Protein AF-A0A8J4FD07-F1 (afdb_monomer_lite)

Sequence (340 aa):
MDVIATAHVDRLLLNAAAVSAVNRITQGDYRQVVLLGDAMDTRPLRLPLAPGTAIFMVAPEAAHAAAAAALASKDAVAIADAVSASVSERTTTNRGDSAAAEDNDAGGSAAAAAVVAAATGGDSEGQGVALGRDRRPIGPASGRFRSQLRGPRPPPGCLLRRVSLEFQAGADFSALPDALAAVGFRADRLSIWAVQGLEGLGLSYRDVVSLLAEAAHCAAYHSLVLGELPAMSYNQAANALAEVGLLGAPLAFGTPHSSYGRWQPEWGDGNGDGGESSSSSAEAAVWEVASEGGPRRADAPQRWLFAAQQTRLSVAQMDTYAAHRAAAEEADEDFFDNFS

Structure (mmCIF, N/CA/C/O backbone):
data_AF-A0A8J4FD07-F1
#
_entry.id   AF-A0A8J4FD07-F1
#
loop_
_atom_site.group_PDB
_atom_site.id
_atom_site.type_symbol
_atom_site.label_atom_id
_atom_site.label_alt_id
_atom_site.label_comp_id
_atom_site.label_asym_id
_atom_site.label_entity_id
_atom_site.label_seq_id
_atom_site.pdbx_PDB_ins_code
_atom_site.Cartn_x
_atom_site.Cartn_y
_atom_site.Cartn_z
_atom_site.occupancy
_atom_site.B_iso_or_equiv
_atom_site.auth_seq_id
_atom_site.auth_comp_id
_atom_site.auth_asym_id
_atom_site.auth_atom_id
_atom_site.pdbx_PDB_model_num
ATOM 1 N N . MET A 1 1 ? 14.382 -1.984 -10.890 1.00 56.47 1 MET A N 1
ATOM 2 C CA . MET A 1 1 ? 13.808 -1.463 -9.640 1.00 56.47 1 MET A CA 1
ATOM 3 C C . MET A 1 1 ? 14.946 -1.210 -8.674 1.00 56.47 1 MET A C 1
ATOM 5 O O . MET A 1 1 ? 15.988 -1.842 -8.825 1.00 56.47 1 MET A O 1
ATOM 9 N N . ASP A 1 2 ? 14.754 -0.344 -7.686 1.00 71.25 2 ASP A N 1
ATOM 10 C CA . ASP A 1 2 ? 15.691 -0.211 -6.580 1.00 71.25 2 ASP A CA 1
ATOM 11 C C . ASP A 1 2 ? 15.636 -1.480 -5.717 1.00 71.25 2 ASP A C 1
ATOM 13 O O . ASP A 1 2 ? 14.616 -1.780 -5.089 1.00 71.25 2 ASP A O 1
ATOM 17 N N . VAL A 1 3 ? 16.710 -2.270 -5.756 1.00 81.19 3 VAL A N 1
ATOM 18 C CA . VAL A 1 3 ? 16.763 -3.605 -5.145 1.00 81.19 3 VAL A CA 1
ATOM 19 C C . VAL A 1 3 ? 16.584 -3.524 -3.632 1.00 81.19 3 VAL A C 1
ATOM 21 O O . VAL A 1 3 ? 15.913 -4.379 -3.056 1.00 81.19 3 VAL A O 1
ATOM 24 N N . ILE A 1 4 ? 17.123 -2.487 -2.985 1.00 85.25 4 ILE A N 1
ATOM 25 C CA . ILE A 1 4 ? 17.056 -2.360 -1.528 1.00 85.25 4 ILE A CA 1
ATOM 26 C C . ILE A 1 4 ? 15.652 -1.926 -1.105 1.00 85.25 4 ILE A C 1
ATOM 28 O O . ILE A 1 4 ? 15.079 -2.557 -0.216 1.00 85.25 4 ILE A O 1
ATOM 32 N N . ALA A 1 5 ? 15.061 -0.923 -1.767 1.00 86.88 5 ALA A N 1
ATOM 33 C CA . ALA A 1 5 ? 13.671 -0.534 -1.507 1.00 86.88 5 ALA A CA 1
ATOM 34 C C . ALA A 1 5 ? 12.717 -1.714 -1.735 1.00 86.88 5 ALA A C 1
ATOM 36 O O . ALA A 1 5 ? 11.860 -2.008 -0.902 1.00 86.88 5 ALA A O 1
ATOM 37 N N . THR A 1 6 ? 12.923 -2.446 -2.832 1.00 90.81 6 THR A N 1
ATOM 38 C CA . THR A 1 6 ? 12.111 -3.614 -3.183 1.00 90.81 6 THR A CA 1
ATOM 39 C C . THR A 1 6 ? 12.219 -4.702 -2.120 1.00 90.81 6 THR A C 1
ATOM 41 O O . THR A 1 6 ? 11.190 -5.160 -1.629 1.00 90.81 6 THR A O 1
ATOM 44 N N . ALA A 1 7 ? 13.438 -5.068 -1.712 1.00 91.00 7 ALA A N 1
ATOM 45 C CA . ALA A 1 7 ? 13.675 -6.074 -0.680 1.00 91.00 7 ALA A CA 1
ATOM 46 C C . ALA A 1 7 ? 13.140 -5.645 0.696 1.00 91.00 7 ALA A C 1
ATOM 48 O O . ALA A 1 7 ? 12.632 -6.475 1.450 1.00 91.00 7 ALA A O 1
ATOM 49 N N . HIS A 1 8 ? 13.230 -4.354 1.027 1.00 91.62 8 HIS A N 1
ATOM 50 C CA . HIS A 1 8 ? 12.682 -3.810 2.265 1.00 91.62 8 HIS A CA 1
ATOM 51 C C . HIS A 1 8 ? 11.155 -3.931 2.300 1.00 91.62 8 HIS A C 1
ATOM 53 O O . HIS A 1 8 ? 10.606 -4.500 3.245 1.00 91.62 8 HIS A O 1
ATOM 59 N N . VAL A 1 9 ? 10.481 -3.469 1.244 1.00 93.94 9 VAL A N 1
ATOM 60 C CA . VAL A 1 9 ? 9.023 -3.572 1.091 1.00 93.94 9 VAL A CA 1
ATOM 61 C C . VAL A 1 9 ? 8.574 -5.034 1.106 1.00 93.94 9 VAL A C 1
ATOM 63 O O . VAL A 1 9 ? 7.635 -5.368 1.823 1.00 93.94 9 VAL A O 1
ATOM 66 N N . ASP A 1 10 ? 9.273 -5.927 0.400 1.00 95.31 10 ASP A N 1
ATOM 67 C CA . ASP A 1 10 ? 8.977 -7.366 0.403 1.00 95.31 10 ASP A CA 1
ATOM 68 C C . ASP A 1 10 ? 9.048 -7.959 1.807 1.00 95.31 10 ASP A C 1
ATOM 70 O O . ASP A 1 10 ? 8.142 -8.674 2.234 1.00 95.31 10 ASP A O 1
ATOM 74 N N . ARG A 1 11 ? 10.128 -7.654 2.536 1.00 94.75 11 ARG A N 1
ATOM 75 C CA . ARG A 1 11 ? 10.330 -8.139 3.900 1.00 94.75 11 ARG A CA 1
ATOM 76 C C . ARG A 1 11 ? 9.212 -7.661 4.816 1.00 94.75 11 ARG A C 1
ATOM 78 O O . ARG A 1 11 ? 8.700 -8.457 5.598 1.00 94.75 11 ARG A O 1
ATOM 85 N N . LEU A 1 12 ? 8.836 -6.386 4.741 1.00 94.19 12 LEU A N 1
ATOM 86 C CA . LEU A 1 12 ? 7.759 -5.850 5.569 1.00 94.19 12 LEU A CA 1
ATOM 87 C C . LEU A 1 12 ? 6.403 -6.465 5.211 1.00 94.19 12 LEU A C 1
ATOM 89 O O . LEU A 1 12 ? 5.665 -6.845 6.116 1.00 94.19 12 LEU A O 1
ATOM 93 N N . LEU A 1 13 ? 6.103 -6.619 3.919 1.00 94.25 13 LEU A N 1
ATOM 94 C CA . LEU A 1 13 ? 4.864 -7.229 3.441 1.00 94.25 13 LEU A CA 1
ATOM 95 C C . LEU A 1 13 ? 4.757 -8.683 3.916 1.00 94.25 13 LEU A C 1
ATOM 97 O O . LEU A 1 13 ? 3.735 -9.070 4.479 1.00 94.25 13 LEU A O 1
ATOM 101 N N . LEU A 1 14 ? 5.824 -9.473 3.767 1.00 92.94 14 LEU A N 1
ATOM 102 C CA . LEU A 1 14 ? 5.859 -10.859 4.238 1.00 92.94 14 LEU A CA 1
ATOM 103 C C . LEU A 1 14 ? 5.761 -10.958 5.761 1.00 92.94 14 LEU A C 1
ATOM 105 O O . LEU A 1 14 ? 5.014 -11.795 6.261 1.00 92.94 14 LEU A O 1
ATOM 109 N N . ASN A 1 15 ? 6.459 -10.093 6.498 1.00 92.31 15 ASN A N 1
ATOM 110 C CA . ASN A 1 15 ? 6.362 -10.055 7.956 1.00 92.31 15 ASN A CA 1
ATOM 111 C C . ASN A 1 15 ? 4.932 -9.735 8.403 1.00 92.31 15 ASN A C 1
ATOM 113 O O . ASN A 1 15 ? 4.383 -10.444 9.240 1.00 92.31 15 ASN A O 1
ATOM 117 N N . ALA A 1 16 ? 4.306 -8.715 7.817 1.00 90.19 16 ALA A N 1
ATOM 118 C CA . ALA A 1 16 ? 2.932 -8.333 8.119 1.00 90.19 16 ALA A CA 1
ATOM 119 C C . ALA A 1 16 ? 1.929 -9.446 7.779 1.00 90.19 16 ALA A C 1
ATOM 121 O O . ALA A 1 16 ? 1.086 -9.797 8.604 1.00 90.19 16 ALA A O 1
ATOM 122 N N . ALA A 1 17 ? 2.059 -10.057 6.599 1.00 87.88 17 ALA A N 1
ATOM 123 C CA . ALA A 1 17 ? 1.206 -11.165 6.178 1.00 87.88 17 ALA A CA 1
ATOM 124 C C . ALA A 1 17 ? 1.389 -12.415 7.063 1.00 87.88 17 ALA A C 1
ATOM 126 O O . ALA A 1 17 ? 0.441 -13.173 7.264 1.00 87.88 17 ALA A O 1
ATOM 127 N N . ALA A 1 18 ? 2.581 -12.623 7.636 1.00 85.69 18 ALA A N 1
ATOM 128 C CA . ALA A 1 18 ? 2.866 -13.736 8.542 1.00 85.69 18 ALA A CA 1
ATOM 129 C C . ALA A 1 18 ? 2.307 -13.539 9.965 1.00 85.69 18 ALA A C 1
ATOM 131 O O . ALA A 1 18 ? 1.997 -14.525 10.635 1.00 85.69 18 ALA A O 1
ATOM 132 N N . VAL A 1 19 ? 2.121 -12.293 10.428 1.00 76.50 19 VAL A N 1
ATOM 133 C CA . VAL A 1 19 ? 1.562 -11.981 11.768 1.00 76.50 19 VAL A CA 1
ATOM 134 C C . VAL A 1 19 ? 0.124 -12.505 11.941 1.00 76.50 19 VAL A C 1
ATOM 136 O O . VAL A 1 19 ? -0.335 -12.719 13.062 1.00 76.50 19 VAL A O 1
ATOM 139 N N . SER A 1 20 ? -0.535 -12.853 10.836 1.00 59.16 20 SER A N 1
ATOM 140 C CA . SER A 1 20 ? -1.864 -13.465 10.735 1.00 59.16 20 SER A CA 1
ATOM 141 C C . SER A 1 20 ? -2.066 -14.802 11.487 1.00 59.16 20 SER A C 1
ATOM 143 O O . SER A 1 20 ? -3.150 -15.369 11.437 1.00 59.16 20 SER A O 1
ATOM 145 N N . ALA A 1 21 ? -1.053 -15.360 12.158 1.00 49.50 21 ALA A N 1
ATOM 146 C CA . ALA A 1 21 ? -1.133 -16.705 12.736 1.00 49.50 21 ALA A CA 1
ATOM 147 C C . ALA A 1 21 ? -1.257 -16.771 14.270 1.00 49.50 21 ALA A C 1
ATOM 149 O O . ALA A 1 21 ? -1.625 -17.827 14.785 1.00 49.50 21 ALA A O 1
ATOM 150 N N . VAL A 1 22 ? -0.952 -15.699 15.014 1.00 52.03 22 VAL A N 1
ATOM 151 C CA . VAL A 1 22 ? -0.674 -15.842 16.460 1.00 52.03 22 VAL A CA 1
ATOM 152 C C . VAL A 1 22 ? -1.836 -15.417 17.373 1.00 52.03 22 VAL A C 1
ATOM 154 O O . VAL A 1 22 ? -1.997 -16.012 18.433 1.00 52.03 22 VAL A O 1
ATOM 157 N N . ASN A 1 23 ? -2.724 -14.502 16.961 1.00 41.84 23 ASN A N 1
ATOM 158 C CA . ASN A 1 23 ? -3.796 -13.983 17.831 1.00 41.84 23 ASN A CA 1
ATOM 159 C C . ASN A 1 23 ? -5.203 -14.202 17.249 1.00 41.84 23 ASN A C 1
ATOM 161 O O . ASN A 1 23 ? -5.845 -13.287 16.747 1.00 41.84 23 ASN A O 1
ATOM 165 N N . ARG A 1 24 ? -5.715 -15.434 17.365 1.00 43.91 24 ARG A N 1
ATOM 166 C CA . ARG A 1 24 ? -7.004 -15.880 16.796 1.00 43.91 24 ARG A CA 1
ATOM 167 C C . ARG A 1 24 ? -8.286 -15.246 17.360 1.00 43.91 24 ARG A C 1
ATOM 169 O O . ARG A 1 24 ? -9.356 -15.636 16.908 1.00 43.91 24 ARG A O 1
ATOM 176 N N . ILE A 1 25 ? -8.241 -14.347 18.345 1.00 48.62 25 ILE A N 1
ATOM 177 C CA . ILE A 1 25 ? -9.461 -14.051 19.124 1.00 48.62 25 ILE A CA 1
ATOM 178 C C . ILE A 1 25 ? -10.069 -12.668 18.844 1.00 48.62 25 ILE A C 1
ATOM 180 O O . ILE A 1 25 ? -11.281 -12.542 18.976 1.00 48.62 25 ILE A O 1
ATOM 184 N N . THR A 1 26 ? -9.326 -11.652 18.383 1.00 49.78 26 THR A N 1
ATOM 185 C CA . THR A 1 26 ? -9.929 -10.301 18.243 1.00 49.78 26 THR A CA 1
ATOM 186 C C . THR A 1 26 ? -9.371 -9.382 17.153 1.00 49.78 26 THR A C 1
ATOM 188 O O . THR A 1 26 ? -10.033 -8.401 16.822 1.00 49.78 26 THR A O 1
ATOM 191 N N . GLN A 1 27 ? -8.208 -9.658 16.557 1.00 56.47 27 GLN A N 1
ATOM 192 C CA . GLN A 1 27 ? -7.614 -8.800 15.522 1.00 56.47 27 GLN A CA 1
ATOM 193 C C . GLN A 1 27 ? -7.458 -9.619 14.241 1.00 56.47 27 GLN A C 1
ATOM 195 O O . GLN A 1 27 ? -6.775 -10.635 14.237 1.00 56.47 27 GLN A O 1
ATOM 200 N N . GLY A 1 28 ? -8.192 -9.240 13.194 1.00 65.31 28 GLY A N 1
ATOM 201 C CA . GLY A 1 28 ? -8.325 -10.029 11.970 1.00 65.31 28 GLY A CA 1
ATOM 202 C C . GLY A 1 28 ? -7.009 -10.317 11.237 1.00 65.31 28 GLY A C 1
ATOM 203 O O . GLY A 1 28 ? -5.971 -9.704 11.460 1.00 65.31 28 GLY A O 1
ATOM 204 N N . ASP A 1 29 ? -7.084 -11.253 10.301 1.00 82.62 29 ASP A N 1
ATOM 205 C CA . ASP A 1 29 ? -5.981 -11.590 9.409 1.00 82.62 29 ASP A CA 1
ATOM 206 C C . ASP A 1 29 ? -5.769 -10.500 8.341 1.00 82.62 29 ASP A C 1
ATOM 208 O O . ASP A 1 29 ? -6.734 -10.039 7.723 1.00 82.62 29 ASP A O 1
ATOM 212 N N . TYR A 1 30 ? -4.511 -10.159 8.036 1.00 88.38 30 TYR A N 1
ATOM 213 C CA . TYR A 1 30 ? -4.165 -9.347 6.863 1.00 88.38 30 TYR A CA 1
ATOM 214 C C . TYR A 1 30 ? -4.363 -10.162 5.577 1.00 88.38 30 TYR A C 1
ATOM 216 O O . TYR A 1 30 ? -3.434 -10.781 5.059 1.00 88.38 30 TYR A O 1
ATOM 224 N N . ARG A 1 31 ? -5.595 -10.184 5.056 1.00 93.69 31 ARG A N 1
ATOM 225 C CA . ARG A 1 31 ? -5.959 -10.896 3.812 1.00 93.69 31 ARG A CA 1
ATOM 226 C C . ARG A 1 31 ? -6.157 -9.977 2.614 1.00 93.69 31 ARG A C 1
ATOM 228 O O . ARG A 1 31 ? -6.521 -10.456 1.546 1.00 93.69 31 ARG A O 1
ATOM 235 N N . GLN A 1 32 ? -5.920 -8.680 2.771 1.00 96.56 32 GLN A N 1
ATOM 236 C CA . GLN A 1 32 ? -5.996 -7.705 1.688 1.00 96.56 32 GLN A CA 1
ATOM 237 C C . GLN A 1 32 ? -4.648 -7.008 1.534 1.00 96.56 32 GLN A C 1
ATOM 239 O O . GLN A 1 32 ? -4.130 -6.434 2.489 1.00 96.56 32 GLN A O 1
ATOM 244 N N . VAL A 1 33 ? -4.090 -7.057 0.330 1.00 97.69 33 VAL A N 1
ATOM 245 C CA . VAL A 1 33 ? -2.851 -6.369 -0.036 1.00 97.69 33 VAL A CA 1
ATOM 246 C C . VAL A 1 33 ? -3.167 -5.398 -1.161 1.00 97.69 33 VAL A C 1
ATOM 248 O O . VAL A 1 33 ? -3.679 -5.816 -2.195 1.00 97.69 33 VAL A O 1
ATOM 251 N N . VAL A 1 34 ? -2.863 -4.119 -0.981 1.00 98.31 34 VAL A N 1
ATOM 252 C CA . VAL A 1 34 ? -3.020 -3.088 -2.011 1.00 98.31 34 VAL A CA 1
ATOM 253 C C . VAL A 1 34 ? -1.639 -2.615 -2.439 1.00 98.31 34 VAL A C 1
ATOM 255 O O . VAL A 1 34 ? -0.812 -2.280 -1.599 1.00 98.31 34 VAL A O 1
ATOM 258 N N . LEU A 1 35 ? -1.376 -2.611 -3.739 1.00 97.44 35 LEU A N 1
ATOM 259 C CA . LEU A 1 35 ? -0.129 -2.151 -4.339 1.00 97.44 35 LEU A CA 1
ATOM 260 C C . LEU A 1 35 ? -0.450 -0.911 -5.177 1.00 97.44 35 LEU A C 1
ATOM 262 O O . LEU A 1 35 ? -1.115 -1.031 -6.206 1.00 97.44 35 LEU A O 1
ATOM 266 N N . LEU A 1 36 ? -0.020 0.264 -4.718 1.00 96.19 36 LEU A N 1
ATOM 267 C CA . LEU A 1 36 ? -0.159 1.534 -5.432 1.00 96.19 36 LEU A CA 1
ATOM 268 C C . LEU A 1 36 ? 1.125 1.796 -6.225 1.00 96.19 36 LEU A C 1
ATOM 270 O O . LEU A 1 36 ? 2.195 1.866 -5.615 1.00 96.19 36 LEU A O 1
ATOM 274 N N . GLY A 1 37 ? 1.032 1.935 -7.552 1.00 90.75 37 GLY A N 1
ATOM 275 C CA . GLY A 1 37 ? 2.211 2.207 -8.378 1.00 90.75 37 GLY A CA 1
ATOM 276 C C . GLY A 1 37 ? 2.026 2.052 -9.888 1.00 90.75 37 GLY A C 1
ATOM 277 O O . GLY A 1 37 ? 0.982 2.358 -10.452 1.00 90.75 37 GLY A O 1
ATOM 278 N N . ASP A 1 38 ? 3.067 1.570 -10.562 1.00 80.94 38 ASP A N 1
ATOM 279 C CA . ASP A 1 38 ? 3.218 1.585 -12.026 1.00 80.94 38 ASP A CA 1
ATOM 280 C C . ASP A 1 38 ? 2.705 0.327 -12.755 1.00 80.94 38 ASP A C 1
ATOM 282 O O . ASP A 1 38 ? 3.034 0.105 -13.917 1.00 80.94 38 ASP A O 1
ATOM 286 N N . ALA A 1 39 ? 1.922 -0.526 -12.088 1.00 86.88 39 ALA A N 1
ATOM 287 C CA . ALA A 1 39 ? 1.452 -1.829 -12.586 1.00 86.88 39 ALA A CA 1
ATOM 288 C C . ALA A 1 39 ? 2.538 -2.870 -12.941 1.00 86.88 39 ALA A C 1
ATOM 290 O O . ALA A 1 39 ? 2.184 -4.003 -13.274 1.00 86.88 39 ALA A O 1
ATOM 291 N N . MET A 1 40 ? 3.831 -2.548 -12.851 1.00 87.44 40 MET A N 1
ATOM 292 C CA . MET A 1 40 ? 4.930 -3.468 -13.183 1.00 87.44 40 MET A CA 1
ATOM 293 C C . MET A 1 40 ? 5.420 -4.264 -11.969 1.00 87.44 40 MET A C 1
ATOM 295 O O . MET A 1 40 ? 6.379 -5.038 -12.053 1.00 87.44 40 MET A O 1
ATOM 299 N N . ASP A 1 41 ? 4.745 -4.110 -10.832 1.00 90.88 41 ASP A N 1
ATOM 300 C CA . ASP A 1 41 ? 5.032 -4.871 -9.632 1.00 90.88 41 ASP A CA 1
ATOM 301 C C . ASP A 1 41 ? 4.746 -6.370 -9.831 1.00 90.88 41 ASP A C 1
ATOM 303 O O . ASP A 1 41 ? 3.620 -6.808 -10.070 1.00 90.88 41 ASP A O 1
ATOM 307 N N . THR A 1 42 ? 5.795 -7.178 -9.696 1.00 93.12 42 THR A N 1
ATOM 308 C CA . THR A 1 42 ? 5.735 -8.639 -9.815 1.00 93.12 42 THR A CA 1
ATOM 309 C C . THR A 1 42 ? 5.507 -9.343 -8.479 1.00 93.12 42 THR A C 1
ATOM 311 O O . THR A 1 42 ? 5.366 -10.567 -8.461 1.00 93.12 42 THR A O 1
ATOM 314 N N . ARG A 1 43 ? 5.426 -8.616 -7.352 1.00 94.44 43 ARG A N 1
ATOM 315 C CA . ARG A 1 43 ? 5.108 -9.176 -6.025 1.00 94.44 43 ARG A CA 1
ATOM 316 C C . ARG A 1 43 ? 3.888 -10.089 -6.017 1.00 94.44 43 ARG A C 1
ATOM 318 O O . ARG A 1 43 ? 4.011 -11.166 -5.431 1.00 94.44 43 ARG A O 1
ATOM 325 N N . PRO A 1 44 ? 2.769 -9.761 -6.698 1.00 95.19 44 PRO A N 1
ATOM 326 C CA . PRO A 1 44 ? 1.614 -10.651 -6.741 1.00 95.19 44 PRO A CA 1
ATOM 327 C C . PRO A 1 44 ? 1.910 -12.024 -7.334 1.00 95.19 44 PRO A C 1
ATOM 329 O O . PRO A 1 44 ? 1.143 -12.947 -7.103 1.00 95.19 44 PRO A O 1
ATOM 332 N N . LEU A 1 45 ? 2.981 -12.147 -8.122 1.00 92.94 45 LEU A N 1
ATOM 333 C CA . LEU A 1 45 ? 3.354 -13.345 -8.867 1.00 92.94 45 LEU A CA 1
ATOM 334 C C . LEU A 1 45 ? 4.506 -14.112 -8.201 1.00 92.94 45 LEU A C 1
ATOM 336 O O . LEU A 1 45 ? 4.646 -15.309 -8.435 1.00 92.94 45 LEU A O 1
ATOM 340 N N . ARG A 1 46 ? 5.335 -13.442 -7.384 1.00 92.31 46 ARG A N 1
ATOM 341 C CA . ARG A 1 46 ? 6.550 -14.034 -6.791 1.00 92.31 46 ARG A CA 1
ATOM 342 C C . ARG A 1 46 ? 6.531 -14.184 -5.271 1.00 92.31 46 ARG A C 1
ATOM 344 O O . ARG A 1 46 ? 7.289 -15.000 -4.754 1.00 92.31 46 ARG A O 1
ATOM 351 N N . LEU A 1 47 ? 5.737 -13.395 -4.541 1.00 94.25 47 LEU A N 1
ATOM 352 C CA . LEU A 1 47 ? 5.714 -13.487 -3.080 1.00 94.25 47 LEU A CA 1
ATOM 353 C C . LEU A 1 47 ? 4.850 -14.674 -2.624 1.00 94.25 47 LEU A C 1
ATOM 355 O O . LEU A 1 47 ? 3.745 -14.843 -3.140 1.00 94.25 47 LEU A O 1
ATOM 359 N N . PRO A 1 48 ? 5.304 -15.482 -1.645 1.00 94.19 48 PRO A N 1
ATOM 360 C CA . PRO A 1 48 ? 4.557 -16.629 -1.124 1.00 94.19 48 PRO A CA 1
ATOM 361 C C . PRO A 1 48 ? 3.425 -16.189 -0.178 1.00 94.19 48 PRO A C 1
ATOM 363 O O . PRO A 1 48 ? 3.460 -16.441 1.025 1.00 94.19 48 PRO A O 1
ATOM 366 N N . LEU A 1 49 ? 2.42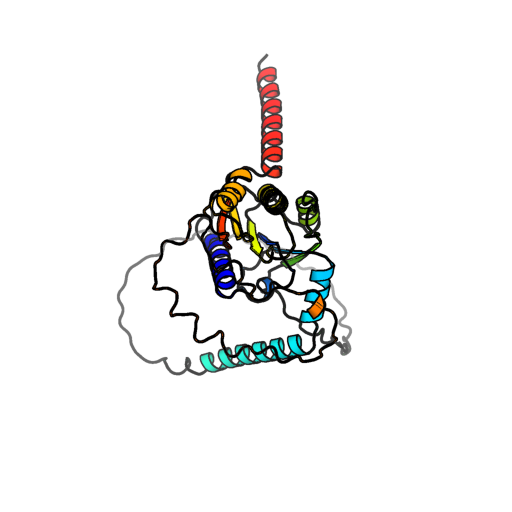2 -15.498 -0.716 1.00 92.81 49 LEU A N 1
ATOM 367 C CA . LEU A 1 49 ? 1.263 -15.040 0.050 1.00 92.81 49 LEU A CA 1
ATOM 368 C C . LEU A 1 49 ? 0.345 -16.211 0.411 1.00 92.81 49 LEU A C 1
ATOM 370 O O . LEU A 1 49 ? 0.165 -17.152 -0.365 1.00 92.81 49 LEU A O 1
ATOM 374 N N . ALA A 1 50 ? -0.243 -16.148 1.605 1.00 92.00 50 ALA A N 1
ATOM 375 C CA . ALA A 1 50 ? -1.108 -17.205 2.103 1.00 92.00 50 ALA A CA 1
ATOM 376 C C . ALA A 1 50 ? -2.413 -17.303 1.280 1.00 92.00 50 ALA A C 1
ATOM 378 O O . ALA A 1 50 ? -2.946 -16.270 0.858 1.00 92.00 50 ALA A O 1
ATOM 379 N N . PRO A 1 51 ? -2.989 -18.509 1.100 1.00 92.19 51 PRO A N 1
ATOM 380 C CA . PRO A 1 51 ? -4.272 -18.676 0.418 1.00 92.19 51 PRO A CA 1
ATOM 381 C C . PRO A 1 51 ? -5.376 -17.800 1.025 1.00 92.19 51 PRO A C 1
ATOM 383 O O . PRO A 1 51 ? -5.389 -17.540 2.230 1.00 92.19 51 PRO A O 1
ATOM 386 N N . GLY A 1 52 ? -6.302 -17.338 0.186 1.00 92.88 52 GLY A N 1
ATOM 387 C CA . GLY A 1 52 ? -7.363 -16.406 0.572 1.00 92.88 52 GLY A CA 1
ATOM 388 C C . GLY A 1 52 ? -6.941 -14.935 0.582 1.00 92.88 52 GLY A C 1
ATOM 389 O O . GLY A 1 52 ? -7.777 -14.083 0.868 1.00 92.88 52 GLY A O 1
ATOM 390 N N . THR A 1 53 ? -5.683 -14.614 0.258 1.00 95.62 53 THR A N 1
ATOM 391 C CA . THR A 1 53 ? -5.241 -13.219 0.116 1.00 95.62 53 THR A CA 1
ATOM 392 C C . THR A 1 53 ? -5.787 -12.607 -1.177 1.00 95.62 53 THR A C 1
ATOM 394 O O . THR A 1 53 ? -5.566 -13.132 -2.272 1.00 95.62 53 THR A O 1
ATOM 397 N N . ALA A 1 54 ? -6.488 -11.482 -1.057 1.00 97.38 54 ALA A N 1
ATOM 398 C CA . ALA A 1 54 ? -6.883 -10.624 -2.164 1.00 97.38 54 ALA A CA 1
ATOM 399 C C . ALA A 1 54 ? -5.827 -9.531 -2.380 1.00 97.38 54 ALA A C 1
ATOM 401 O O . ALA A 1 54 ? -5.451 -8.820 -1.450 1.00 97.38 54 ALA A O 1
ATOM 402 N N . ILE A 1 55 ? -5.347 -9.412 -3.611 1.00 97.88 55 ILE A N 1
ATOM 403 C CA . ILE A 1 55 ? -4.285 -8.504 -4.029 1.00 97.88 55 ILE A CA 1
ATOM 404 C C . ILE A 1 55 ? -4.881 -7.513 -5.026 1.00 97.88 55 ILE A C 1
ATOM 406 O O . ILE A 1 55 ? -5.404 -7.920 -6.064 1.00 97.88 55 ILE A O 1
ATOM 410 N N . PHE A 1 56 ? -4.787 -6.226 -4.723 1.00 98.25 56 PHE A N 1
ATOM 411 C CA . PHE A 1 56 ? -5.312 -5.130 -5.527 1.00 98.25 56 PHE A CA 1
ATOM 412 C C . PHE A 1 56 ? -4.140 -4.330 -6.085 1.00 98.25 56 PHE A C 1
ATOM 414 O O . PHE A 1 56 ? -3.391 -3.721 -5.331 1.00 98.25 56 PHE A O 1
ATOM 421 N N . MET A 1 57 ? -3.959 -4.347 -7.401 1.00 97.56 57 MET A N 1
ATOM 422 C CA . MET A 1 57 ? -2.973 -3.514 -8.084 1.00 97.56 57 MET A CA 1
ATOM 423 C C . MET A 1 57 ? -3.655 -2.257 -8.600 1.00 97.56 57 MET A C 1
ATOM 425 O O . MET A 1 57 ? -4.480 -2.347 -9.510 1.00 97.56 57 MET A O 1
ATOM 429 N N . VAL A 1 58 ? -3.299 -1.110 -8.038 1.00 97.44 58 VAL A N 1
ATOM 430 C CA . VAL A 1 58 ? -3.834 0.194 -8.422 1.00 97.44 58 VAL A CA 1
ATOM 431 C C . VAL A 1 58 ? -2.794 0.917 -9.266 1.00 97.44 58 VAL A C 1
ATOM 433 O O . VAL A 1 58 ? -1.672 1.138 -8.808 1.00 97.44 58 VAL A O 1
ATOM 436 N N . ALA A 1 59 ? -3.163 1.239 -10.501 1.00 94.44 59 ALA A N 1
ATOM 437 C CA . ALA A 1 59 ? -2.298 1.893 -11.478 1.00 94.44 59 ALA A CA 1
ATOM 438 C C . ALA A 1 59 ? -3.125 2.459 -12.644 1.00 94.44 59 ALA A C 1
ATOM 440 O O . ALA A 1 59 ? -4.274 2.041 -12.813 1.00 94.44 59 ALA A O 1
ATOM 441 N N . PRO A 1 60 ? -2.556 3.333 -13.494 1.00 92.69 60 PRO A N 1
ATOM 442 C CA . PRO A 1 60 ? -3.221 3.798 -14.706 1.00 92.69 60 PRO A CA 1
ATOM 443 C C . PRO A 1 60 ? -3.581 2.641 -15.642 1.00 92.69 60 PRO A C 1
ATOM 445 O O . PRO A 1 60 ? -2.876 1.630 -15.718 1.00 92.69 60 PRO A O 1
ATOM 448 N N . GLU A 1 61 ? -4.660 2.792 -16.409 1.00 92.62 61 GLU A N 1
ATOM 449 C CA . GLU A 1 61 ? -5.118 1.749 -17.338 1.00 92.62 61 GLU A CA 1
ATOM 450 C C . GLU A 1 61 ? -4.050 1.411 -18.391 1.00 92.62 61 GLU A C 1
ATOM 452 O O . GLU A 1 61 ? -3.790 0.235 -18.664 1.00 92.62 61 GLU A O 1
ATOM 457 N N . ALA A 1 62 ? -3.364 2.432 -18.916 1.00 90.38 62 ALA A N 1
ATOM 458 C CA . ALA A 1 62 ? -2.258 2.260 -19.856 1.00 90.38 62 ALA A CA 1
ATOM 459 C C . ALA A 1 62 ? -1.112 1.425 -19.256 1.00 90.38 62 ALA A C 1
ATOM 461 O O . ALA A 1 62 ? -0.564 0.551 -19.930 1.00 90.38 62 ALA A O 1
ATOM 462 N N . ALA A 1 63 ? -0.801 1.627 -17.972 1.00 90.31 63 ALA A N 1
ATOM 463 C CA . ALA A 1 63 ? 0.222 0.862 -17.267 1.00 90.31 63 ALA A CA 1
ATOM 464 C C . ALA A 1 63 ? -0.198 -0.608 -17.090 1.00 90.31 63 ALA A C 1
ATOM 466 O O . ALA A 1 63 ? 0.584 -1.520 -17.364 1.00 90.31 63 ALA A O 1
ATOM 467 N N . HIS A 1 64 ? -1.462 -0.870 -16.732 1.00 92.31 64 HIS A N 1
ATOM 468 C CA . HIS A 1 64 ? -2.001 -2.237 -16.684 1.00 92.31 64 HIS A CA 1
ATOM 469 C C . HIS A 1 64 ? -1.940 -2.935 -18.047 1.00 92.31 64 HIS A C 1
ATOM 471 O O . HIS A 1 64 ? -1.617 -4.130 -18.112 1.00 92.31 64 HIS A O 1
ATOM 477 N N . ALA A 1 65 ? -2.258 -2.221 -19.128 1.00 90.38 65 ALA A N 1
ATOM 478 C CA . ALA A 1 65 ? -2.183 -2.743 -20.489 1.00 90.38 65 ALA A CA 1
ATOM 479 C C . ALA A 1 65 ? -0.736 -3.088 -20.876 1.00 90.38 65 ALA A C 1
ATOM 481 O O . ALA A 1 65 ? -0.479 -4.203 -21.335 1.00 90.38 65 ALA A O 1
ATOM 482 N N . ALA A 1 66 ? 0.214 -2.189 -20.600 1.00 88.75 66 ALA A N 1
ATOM 483 C CA . ALA A 1 66 ? 1.640 -2.417 -20.829 1.00 88.75 66 ALA A CA 1
ATOM 484 C C . ALA A 1 66 ? 2.164 -3.621 -20.027 1.00 88.75 66 ALA A C 1
ATOM 486 O O . ALA A 1 66 ? 2.798 -4.513 -20.590 1.00 88.75 66 ALA A O 1
ATOM 487 N N . ALA A 1 67 ? 1.815 -3.721 -18.741 1.00 88.75 67 ALA A N 1
ATOM 488 C CA . ALA A 1 67 ? 2.186 -4.854 -17.897 1.00 88.75 67 ALA A CA 1
ATOM 489 C C . ALA A 1 67 ? 1.595 -6.179 -18.408 1.00 88.75 67 ALA A C 1
ATOM 491 O O . ALA A 1 67 ? 2.268 -7.208 -18.413 1.00 88.75 67 ALA A O 1
ATOM 492 N N . ALA A 1 68 ? 0.340 -6.180 -18.874 1.00 88.19 68 ALA A N 1
ATOM 493 C CA . ALA A 1 68 ? -0.256 -7.365 -19.495 1.00 88.19 68 ALA A CA 1
ATOM 494 C C . ALA A 1 68 ? 0.470 -7.770 -20.783 1.00 88.19 68 ALA A C 1
ATOM 496 O O . ALA A 1 68 ? 0.739 -8.956 -20.969 1.00 88.19 68 ALA A O 1
ATOM 497 N N . ALA A 1 69 ? 0.806 -6.808 -21.646 1.00 87.69 69 ALA A N 1
ATOM 498 C CA . ALA A 1 69 ? 1.548 -7.068 -22.875 1.00 87.69 69 ALA A CA 1
ATOM 499 C C . ALA A 1 69 ? 2.947 -7.635 -22.579 1.00 87.69 69 ALA A C 1
ATOM 501 O O . ALA A 1 69 ? 3.337 -8.641 -23.171 1.00 87.69 69 ALA A O 1
ATOM 502 N N . ALA A 1 70 ? 3.658 -7.061 -21.603 1.00 85.94 70 ALA A N 1
ATOM 503 C CA . ALA A 1 70 ? 4.968 -7.536 -21.168 1.00 85.94 70 ALA A CA 1
ATOM 504 C C . ALA A 1 70 ? 4.909 -8.976 -20.629 1.00 85.94 70 ALA A C 1
ATOM 506 O O . ALA A 1 70 ? 5.718 -9.816 -21.021 1.00 85.94 70 ALA A O 1
ATOM 507 N N . LEU A 1 71 ? 3.914 -9.300 -19.795 1.00 83.56 71 LEU A N 1
ATOM 508 C CA . LEU A 1 71 ? 3.731 -10.653 -19.251 1.00 83.56 71 LEU A CA 1
ATOM 509 C C . LEU A 1 71 ? 3.235 -11.671 -20.292 1.00 83.56 71 LEU A C 1
ATOM 511 O O . LEU A 1 71 ? 3.455 -12.869 -20.123 1.00 83.56 71 LEU A O 1
ATOM 515 N N . ALA A 1 72 ? 2.566 -11.214 -21.352 1.00 82.94 72 ALA A N 1
ATOM 516 C CA . ALA A 1 72 ? 2.134 -12.049 -22.472 1.00 82.94 72 ALA A CA 1
ATOM 517 C C . ALA A 1 72 ? 3.225 -12.244 -23.540 1.00 82.94 72 ALA A C 1
ATOM 519 O O . ALA A 1 72 ? 3.035 -13.037 -24.468 1.00 82.94 72 ALA A O 1
ATOM 520 N N . SER A 1 73 ? 4.349 -11.528 -23.435 1.00 84.62 73 SER A N 1
ATOM 521 C CA . SER A 1 73 ? 5.464 -11.649 -24.371 1.00 84.62 73 SER A CA 1
ATOM 522 C C . SER A 1 73 ? 6.038 -13.071 -24.379 1.00 84.62 73 SER A C 1
ATOM 524 O O . SER A 1 73 ? 6.025 -13.785 -23.373 1.00 84.62 73 SER A O 1
ATOM 526 N N . LYS A 1 74 ? 6.559 -13.498 -25.536 1.00 80.69 74 LYS A N 1
ATOM 527 C CA . LYS A 1 74 ? 7.160 -14.835 -25.693 1.00 80.69 74 LYS A CA 1
ATOM 528 C C . LYS A 1 74 ? 8.328 -15.050 -24.733 1.00 80.69 74 LYS A C 1
ATOM 530 O O . LYS A 1 74 ? 8.477 -16.150 -24.210 1.00 80.69 74 LYS A O 1
ATOM 535 N N . ASP A 1 75 ? 9.098 -14.000 -24.477 1.00 80.44 75 ASP A N 1
ATOM 536 C CA . ASP A 1 75 ? 10.258 -14.048 -23.592 1.00 80.44 75 ASP A CA 1
ATOM 537 C C . ASP A 1 75 ? 9.830 -14.288 -22.142 1.00 80.44 75 ASP A C 1
ATOM 539 O O . ASP A 1 75 ? 10.381 -15.158 -21.469 1.00 80.44 75 ASP A O 1
ATOM 543 N N . ALA A 1 76 ? 8.777 -13.603 -21.679 1.00 76.31 76 ALA A N 1
ATOM 544 C CA . ALA A 1 76 ? 8.216 -13.834 -20.349 1.00 76.31 76 ALA A CA 1
ATOM 545 C C . ALA A 1 76 ? 7.697 -15.273 -20.184 1.00 76.31 76 ALA A C 1
ATOM 547 O O . ALA A 1 76 ? 7.911 -15.891 -19.139 1.00 76.31 76 ALA A O 1
ATOM 548 N N . VAL A 1 77 ? 7.059 -15.828 -21.221 1.00 78.69 77 VAL A N 1
ATOM 549 C CA . VAL A 1 77 ? 6.606 -17.229 -21.229 1.00 78.69 77 VAL A CA 1
ATOM 550 C C . VAL A 1 77 ? 7.795 -18.191 -21.163 1.00 78.69 77 VAL A C 1
ATOM 552 O O . VAL A 1 77 ? 7.797 -19.089 -20.325 1.00 78.69 77 VAL A O 1
ATOM 555 N N . ALA A 1 78 ? 8.832 -17.974 -21.976 1.00 79.31 78 ALA A N 1
ATOM 556 C CA . ALA A 1 78 ? 10.026 -18.818 -21.983 1.00 79.31 78 ALA A CA 1
ATOM 557 C C . ALA A 1 78 ? 10.740 -18.828 -20.619 1.00 79.31 78 ALA A C 1
ATOM 559 O O . ALA A 1 78 ? 11.159 -19.884 -20.142 1.00 79.31 78 ALA A O 1
ATOM 560 N N . ILE A 1 79 ? 10.827 -17.670 -19.956 1.00 81.12 79 ILE A N 1
ATOM 561 C CA . ILE A 1 79 ? 11.387 -17.557 -18.603 1.00 81.12 79 ILE A CA 1
ATOM 562 C C . ILE A 1 79 ? 10.523 -18.324 -17.593 1.00 81.12 79 ILE A C 1
ATOM 564 O O . ILE A 1 79 ? 11.056 -19.075 -16.775 1.00 81.12 79 ILE A O 1
ATOM 568 N N . ALA A 1 80 ? 9.196 -18.172 -17.644 1.00 77.06 80 ALA A N 1
ATOM 569 C CA . ALA A 1 80 ? 8.285 -18.863 -16.730 1.00 77.06 80 ALA A CA 1
ATOM 570 C C . ALA A 1 80 ? 8.363 -20.395 -16.870 1.00 77.06 80 ALA A C 1
ATOM 572 O O . ALA A 1 80 ? 8.360 -21.113 -15.860 1.00 77.06 80 ALA A O 1
ATOM 573 N N . ASP A 1 81 ? 8.486 -20.893 -18.102 1.00 79.56 81 ASP A N 1
ATOM 574 C CA . ASP A 1 81 ? 8.661 -22.316 -18.392 1.00 79.56 81 ASP A CA 1
ATOM 575 C C . ASP A 1 81 ? 10.004 -22.835 -17.848 1.00 79.56 81 ASP A C 1
ATOM 577 O O . ASP A 1 81 ? 10.036 -23.863 -17.164 1.00 79.56 81 ASP A O 1
ATOM 581 N N . ALA A 1 82 ? 11.098 -22.092 -18.054 1.00 82.00 82 ALA A N 1
ATOM 582 C CA . ALA A 1 82 ? 12.422 -22.446 -17.535 1.00 82.00 82 ALA A CA 1
ATOM 583 C C . ALA A 1 82 ? 12.459 -22.499 -15.994 1.00 82.00 82 ALA A C 1
ATOM 585 O O . ALA A 1 82 ? 12.993 -23.445 -15.408 1.00 82.00 82 ALA A O 1
ATOM 586 N N . VAL A 1 83 ? 11.839 -21.525 -15.318 1.00 79.56 83 VAL A N 1
ATOM 587 C CA . VAL A 1 83 ? 11.741 -21.511 -13.848 1.00 79.56 83 VAL A CA 1
ATOM 588 C C . VAL A 1 83 ? 10.930 -22.711 -13.354 1.00 79.56 83 VAL A C 1
ATOM 590 O O . VAL A 1 83 ? 11.372 -23.413 -12.442 1.00 79.56 83 VAL A O 1
ATOM 593 N N . SER A 1 84 ? 9.787 -22.997 -13.979 1.00 78.25 84 SER A N 1
ATOM 594 C CA . SER A 1 84 ? 8.921 -24.124 -13.603 1.00 78.25 84 SER A CA 1
ATOM 595 C C . SER A 1 84 ? 9.617 -25.483 -13.763 1.00 78.25 84 SER A C 1
ATOM 597 O O . SER A 1 84 ? 9.475 -26.356 -12.898 1.00 78.25 84 SER A O 1
ATOM 599 N N . ALA A 1 85 ? 10.406 -25.652 -14.829 1.00 80.12 85 ALA A N 1
ATOM 600 C CA . ALA A 1 85 ? 11.232 -26.840 -15.038 1.00 80.12 85 ALA A CA 1
ATOM 601 C C . ALA A 1 85 ? 12.269 -27.002 -13.912 1.00 80.12 85 ALA A C 1
ATOM 603 O O . ALA A 1 85 ? 12.335 -28.058 -13.282 1.00 80.12 85 ALA A O 1
ATOM 604 N N . SER A 1 86 ? 12.981 -25.924 -13.563 1.00 79.62 86 SER A N 1
ATOM 605 C CA . SER A 1 86 ? 14.019 -25.954 -12.520 1.00 79.62 86 SER A CA 1
ATOM 606 C C . SER A 1 86 ? 13.486 -26.286 -11.115 1.00 79.62 86 SER A C 1
ATOM 608 O O . SER A 1 86 ? 14.161 -26.954 -10.330 1.00 79.62 86 SER A O 1
ATOM 610 N N . VAL A 1 87 ? 12.266 -25.847 -10.778 1.00 77.38 87 VAL A N 1
ATOM 611 C CA . VAL A 1 87 ? 11.613 -26.160 -9.491 1.00 77.38 87 VAL A CA 1
ATOM 612 C C . VAL A 1 87 ? 11.194 -27.631 -9.436 1.00 77.38 87 VAL A C 1
ATOM 614 O O . VAL A 1 87 ? 11.335 -28.286 -8.397 1.00 77.38 87 VAL A O 1
ATOM 617 N N . SER A 1 88 ? 10.712 -28.167 -10.560 1.00 75.56 88 SER A N 1
ATOM 618 C CA . SER A 1 88 ? 10.304 -29.570 -10.668 1.00 75.56 88 SER A CA 1
ATOM 619 C C . SER A 1 88 ? 11.503 -30.511 -10.504 1.00 75.56 88 SER A C 1
ATOM 621 O O . SER A 1 88 ? 11.435 -31.445 -9.705 1.00 75.56 88 SER A O 1
ATOM 623 N N . GLU A 1 89 ? 12.629 -30.216 -11.162 1.00 75.00 89 GLU A N 1
ATOM 624 C CA . GLU A 1 89 ? 13.873 -30.993 -11.039 1.00 75.00 89 GLU A CA 1
ATOM 625 C C . GLU A 1 89 ? 14.388 -31.029 -9.593 1.00 75.00 89 GLU A C 1
ATOM 627 O O . GLU A 1 89 ? 14.664 -32.104 -9.054 1.00 75.00 89 GLU A O 1
ATOM 632 N N . ARG A 1 90 ? 14.411 -29.875 -8.913 1.00 71.56 90 ARG A N 1
ATOM 633 C CA . ARG A 1 90 ? 14.885 -29.752 -7.522 1.00 71.56 90 ARG A CA 1
ATOM 634 C C . ARG A 1 90 ? 14.025 -30.525 -6.514 1.00 71.56 90 ARG A C 1
ATOM 636 O O . ARG A 1 90 ? 14.514 -30.955 -5.473 1.00 71.56 90 ARG A O 1
ATOM 643 N N . THR A 1 91 ? 12.743 -30.719 -6.824 1.00 67.56 91 THR A N 1
ATOM 644 C CA . THR A 1 91 ? 11.825 -31.515 -5.993 1.00 67.56 91 THR A CA 1
ATOM 645 C C . THR A 1 91 ? 12.067 -33.018 -6.165 1.00 67.56 91 THR A C 1
ATOM 647 O O . THR A 1 91 ? 11.877 -33.786 -5.223 1.00 67.56 91 THR A O 1
ATOM 650 N N . THR A 1 92 ? 12.505 -33.455 -7.350 1.00 66.00 92 THR A N 1
ATOM 651 C CA . THR A 1 92 ? 12.784 -34.874 -7.624 1.00 66.00 92 THR A CA 1
ATOM 652 C C . THR A 1 92 ? 14.116 -35.351 -7.050 1.00 66.00 92 THR A C 1
ATOM 654 O O . THR A 1 92 ? 14.168 -36.457 -6.517 1.00 66.00 92 THR A O 1
ATOM 657 N N . THR A 1 93 ? 15.162 -34.520 -7.067 1.00 65.69 93 THR A N 1
ATOM 658 C CA . THR A 1 93 ? 16.477 -34.873 -6.505 1.00 65.69 93 THR A CA 1
ATOM 659 C C . THR A 1 93 ? 16.449 -34.993 -4.982 1.00 65.69 93 THR A C 1
ATOM 661 O O . THR A 1 93 ? 16.937 -35.981 -4.443 1.00 65.69 93 THR A O 1
ATOM 664 N N . ASN A 1 94 ? 15.754 -34.095 -4.278 1.00 58.59 94 ASN A N 1
ATOM 665 C CA . ASN A 1 94 ? 15.616 -34.184 -2.816 1.00 58.59 94 ASN A CA 1
ATOM 666 C C . ASN A 1 94 ? 14.802 -35.403 -2.333 1.00 58.59 94 ASN A C 1
ATOM 668 O O . ASN A 1 94 ? 14.845 -35.751 -1.153 1.00 58.59 94 ASN A O 1
ATOM 672 N N . ARG A 1 95 ? 14.058 -36.068 -3.227 1.00 52.88 95 ARG A N 1
ATOM 673 C CA . ARG A 1 95 ? 13.292 -37.281 -2.907 1.00 52.88 95 ARG A CA 1
ATOM 674 C C . ARG A 1 95 ? 14.110 -38.570 -3.066 1.00 52.88 95 ARG A C 1
ATOM 676 O O . ARG A 1 95 ? 13.674 -39.603 -2.574 1.00 52.88 95 ARG A O 1
ATOM 683 N N . GLY A 1 96 ? 15.265 -38.517 -3.738 1.00 52.25 96 GLY A N 1
ATOM 684 C CA . GLY A 1 96 ? 16.140 -39.674 -3.969 1.00 52.25 96 GLY A CA 1
ATOM 685 C C . GLY A 1 96 ? 17.076 -40.001 -2.802 1.00 52.25 96 GLY A C 1
ATOM 686 O O . GLY A 1 96 ? 17.346 -41.172 -2.558 1.00 52.25 96 GLY A O 1
ATOM 687 N N . ASP A 1 97 ? 17.496 -38.995 -2.032 1.00 54.47 97 ASP A N 1
ATOM 688 C CA . ASP A 1 97 ? 18.503 -39.169 -0.969 1.00 54.47 97 ASP A CA 1
ATOM 689 C C . ASP A 1 97 ? 17.911 -39.465 0.423 1.00 54.47 97 ASP A C 1
ATOM 691 O O . ASP A 1 97 ? 18.642 -39.712 1.377 1.00 54.47 97 ASP A O 1
ATOM 695 N N . SER A 1 98 ? 16.580 -39.483 0.559 1.00 54.41 98 SER A N 1
ATOM 696 C CA . SER A 1 98 ? 15.885 -39.790 1.824 1.00 54.41 98 SER A CA 1
ATOM 697 C C . SER A 1 98 ? 15.452 -41.258 1.968 1.00 54.41 98 SER A C 1
ATOM 699 O O . SER A 1 98 ? 14.888 -41.621 2.993 1.00 54.41 98 SER A O 1
ATOM 701 N N . ALA A 1 99 ? 15.744 -42.122 0.987 1.00 52.94 99 ALA A N 1
ATOM 702 C CA . ALA A 1 99 ? 15.377 -43.545 1.014 1.00 52.94 99 ALA A CA 1
ATOM 703 C C . ALA A 1 99 ? 16.479 -44.488 1.558 1.00 52.94 99 ALA A C 1
ATOM 705 O O . ALA A 1 99 ? 16.331 -45.703 1.464 1.00 52.94 99 ALA A O 1
ATOM 706 N N . ALA A 1 100 ? 17.578 -43.961 2.116 1.00 52.19 100 ALA A N 1
ATOM 707 C CA . ALA A 1 100 ? 18.731 -44.757 2.568 1.00 52.19 100 ALA A CA 1
ATOM 708 C C . ALA A 1 100 ? 19.064 -44.624 4.071 1.00 52.19 100 ALA A C 1
ATOM 710 O O . ALA A 1 100 ? 20.201 -44.867 4.469 1.00 52.19 100 ALA A O 1
ATOM 711 N N . ALA A 1 101 ? 18.099 -44.247 4.916 1.00 51.84 101 ALA A N 1
ATOM 712 C CA . ALA A 1 101 ? 18.305 -44.149 6.365 1.00 51.84 101 ALA A CA 1
ATOM 713 C C . ALA A 1 101 ? 17.100 -44.677 7.165 1.00 51.84 101 ALA A C 1
ATOM 715 O O . ALA A 1 101 ? 16.487 -43.948 7.937 1.00 51.84 101 ALA A O 1
ATOM 716 N N . GLU A 1 102 ? 16.771 -45.957 6.988 1.00 49.75 102 GLU A N 1
ATOM 717 C CA . GLU A 1 102 ? 15.975 -46.730 7.950 1.00 49.75 102 GLU A CA 1
ATOM 718 C C . GLU A 1 102 ? 16.744 -48.007 8.301 1.00 49.75 102 GLU A C 1
ATOM 720 O O . GLU A 1 102 ? 16.587 -49.034 7.656 1.00 49.75 102 GLU A O 1
ATOM 725 N N . ASP A 1 103 ? 17.652 -47.895 9.271 1.00 51.53 103 ASP A N 1
ATOM 726 C CA . ASP A 1 103 ? 17.988 -48.955 10.230 1.00 51.53 103 ASP A CA 1
ATOM 727 C C . ASP A 1 103 ? 19.023 -48.393 11.213 1.00 51.53 103 ASP A C 1
ATOM 729 O O . ASP A 1 103 ? 20.209 -48.288 10.899 1.00 51.53 103 ASP A O 1
ATOM 733 N N . ASN A 1 104 ? 18.562 -47.939 12.381 1.00 47.50 104 ASN A N 1
ATOM 734 C CA . ASN A 1 104 ? 19.112 -48.353 13.672 1.00 47.50 104 ASN A CA 1
ATOM 735 C C . ASN A 1 104 ? 18.509 -47.564 14.844 1.00 47.50 104 ASN A C 1
ATOM 737 O O . ASN A 1 104 ? 18.632 -46.349 14.965 1.00 47.50 104 ASN A O 1
ATOM 741 N N . ASP A 1 105 ? 17.996 -48.379 15.754 1.00 43.66 105 ASP A N 1
ATOM 742 C CA . ASP A 1 105 ? 18.186 -48.328 17.195 1.00 43.66 105 ASP A CA 1
ATOM 743 C C . ASP A 1 105 ? 17.104 -47.782 18.127 1.00 43.66 105 ASP A C 1
ATOM 745 O O . ASP A 1 105 ? 16.565 -46.680 18.029 1.00 43.66 105 ASP A O 1
ATOM 749 N N . ALA A 1 106 ? 16.843 -48.663 19.086 1.00 45.47 106 ALA A N 1
ATOM 750 C CA . ALA A 1 106 ? 15.910 -48.573 20.176 1.00 45.47 106 ALA A CA 1
ATOM 751 C C . ALA A 1 106 ? 16.546 -47.854 21.373 1.00 45.47 106 ALA A C 1
ATOM 753 O O . ALA A 1 106 ? 17.732 -47.990 21.655 1.00 45.47 106 ALA A O 1
ATOM 754 N N . GLY A 1 107 ? 15.724 -47.152 22.150 1.00 34.59 107 GLY A N 1
ATOM 755 C CA . GLY A 1 107 ? 16.154 -46.580 23.425 1.00 34.59 107 GLY A CA 1
ATOM 756 C C . GLY A 1 107 ? 15.135 -45.588 23.958 1.00 34.59 107 GLY A C 1
ATOM 757 O O . GLY A 1 107 ? 15.209 -44.398 23.676 1.00 34.59 107 GLY A O 1
AT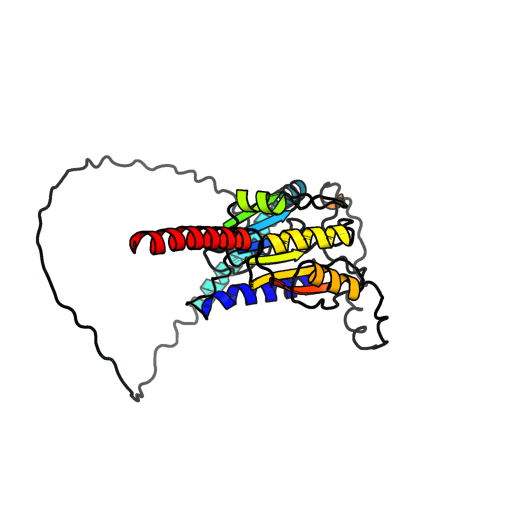OM 758 N N . GLY A 1 108 ? 14.141 -46.094 24.686 1.00 34.62 108 GLY A N 1
ATOM 759 C CA . GLY A 1 108 ? 13.042 -45.292 25.212 1.00 34.62 108 GLY A CA 1
ATOM 760 C C . GLY A 1 108 ? 13.420 -44.365 26.370 1.00 34.62 108 GLY A C 1
ATOM 761 O O . GLY A 1 108 ? 14.386 -44.591 27.089 1.00 34.62 108 GLY A O 1
ATOM 762 N N . SER A 1 109 ? 12.562 -43.374 26.609 1.00 36.03 109 SER A N 1
ATOM 763 C CA . SER A 1 109 ? 12.117 -43.011 27.957 1.00 36.03 109 SER A CA 1
ATOM 764 C C . SER A 1 109 ? 10.834 -42.184 27.879 1.00 36.03 109 SER A C 1
ATOM 766 O O . SER A 1 109 ? 10.648 -41.352 26.997 1.00 36.03 109 SER A O 1
ATOM 768 N N . ALA A 1 110 ? 9.946 -42.483 28.817 1.00 33.84 110 ALA A N 1
ATOM 769 C CA . ALA A 1 110 ? 8.553 -42.095 28.910 1.00 33.84 110 ALA A CA 1
ATOM 770 C C . ALA A 1 110 ? 8.309 -40.698 29.511 1.00 33.84 110 ALA A C 1
ATOM 772 O O . ALA A 1 110 ? 9.093 -40.238 30.336 1.00 33.84 110 ALA A O 1
ATOM 773 N N . ALA A 1 111 ? 7.160 -40.104 29.160 1.00 33.44 111 ALA A N 1
ATOM 774 C CA . ALA A 1 111 ? 6.153 -39.488 30.052 1.00 33.44 111 ALA A CA 1
ATOM 775 C C . ALA A 1 111 ? 5.054 -38.857 29.158 1.00 33.44 111 ALA A C 1
ATOM 777 O O . ALA A 1 111 ? 5.342 -37.946 28.393 1.00 33.44 111 ALA A O 1
ATOM 778 N N . ALA A 1 112 ? 3.884 -39.497 29.004 1.00 31.53 112 ALA A N 1
ATOM 779 C CA . ALA A 1 112 ? 2.647 -39.303 29.793 1.00 31.53 112 ALA A CA 1
ATOM 780 C C . ALA A 1 112 ? 1.872 -38.026 29.393 1.00 31.53 112 ALA A C 1
ATOM 782 O O . ALA A 1 112 ? 2.472 -36.972 29.265 1.00 31.53 112 ALA A O 1
ATOM 783 N N . ALA A 1 113 ? 0.548 -37.965 29.241 1.00 30.53 113 ALA A N 1
ATOM 784 C CA . ALA A 1 113 ? -0.593 -38.886 29.133 1.00 30.53 113 ALA A CA 1
ATOM 785 C C . ALA A 1 113 ? -1.762 -37.956 28.697 1.00 30.53 113 ALA A C 1
ATOM 787 O O . ALA A 1 113 ? -1.875 -36.851 29.216 1.00 30.53 113 ALA A O 1
ATOM 788 N N . ALA A 1 114 ? -2.454 -38.171 27.576 1.00 32.97 114 ALA A N 1
ATOM 789 C CA . ALA A 1 114 ? -3.745 -38.865 27.443 1.00 32.97 114 ALA A CA 1
ATOM 790 C C . ALA A 1 114 ? -4.761 -38.673 28.593 1.00 32.97 114 ALA A C 1
ATOM 792 O O . ALA A 1 114 ? -4.418 -38.956 29.736 1.00 32.97 114 ALA A O 1
ATOM 793 N N . VAL A 1 115 ? -6.002 -38.285 28.227 1.00 31.64 115 VAL A N 1
ATOM 794 C CA . VAL A 1 115 ? -7.354 -38.576 28.802 1.00 31.64 115 VAL A CA 1
ATOM 795 C C . VAL A 1 115 ? -8.287 -37.405 28.404 1.00 31.64 115 VAL A C 1
ATOM 797 O O . VAL A 1 115 ? -7.894 -36.260 28.564 1.00 31.64 115 VAL A O 1
ATOM 800 N N . VAL A 1 116 ? -9.516 -37.528 27.885 1.00 30.08 116 VAL A N 1
ATOM 801 C CA . VAL A 1 116 ? -10.408 -38.639 27.512 1.00 30.08 116 VAL A CA 1
ATOM 802 C C . VAL A 1 116 ? -11.430 -38.080 26.509 1.00 30.08 116 VAL A C 1
ATOM 804 O O . VAL A 1 116 ? -11.913 -36.961 26.674 1.00 30.08 116 VAL A O 1
ATOM 807 N N . ALA A 1 117 ? -11.790 -38.879 25.505 1.00 29.97 117 ALA A N 1
ATOM 808 C CA . ALA A 1 117 ? -13.011 -38.711 24.728 1.00 29.97 117 ALA A CA 1
ATOM 809 C C . ALA A 1 117 ? -13.997 -39.807 25.149 1.00 29.97 117 ALA A C 1
ATOM 811 O O . ALA A 1 117 ? -13.634 -40.983 25.197 1.00 29.97 117 ALA A O 1
ATOM 812 N N . ALA A 1 118 ? -15.234 -39.415 25.440 1.00 30.16 118 ALA A N 1
ATOM 813 C CA . ALA A 1 118 ? -16.369 -40.311 25.587 1.00 30.16 118 ALA A CA 1
ATOM 814 C C . ALA A 1 118 ? -17.608 -39.622 25.008 1.00 30.16 118 ALA A C 1
ATOM 816 O O . ALA A 1 118 ? -17.987 -38.556 25.484 1.00 30.16 118 ALA A O 1
ATOM 817 N N . ALA A 1 119 ? -18.228 -40.243 24.004 1.00 32.28 119 ALA A N 1
ATOM 818 C CA . ALA A 1 119 ? -19.670 -40.205 23.782 1.00 32.28 119 ALA A CA 1
ATOM 819 C C . ALA A 1 119 ? -20.078 -41.324 22.806 1.00 32.28 119 ALA A C 1
ATOM 821 O O . ALA A 1 119 ? -19.658 -41.367 21.653 1.00 32.28 119 ALA A O 1
ATOM 822 N N . THR A 1 120 ? -20.892 -42.225 23.350 1.00 33.22 120 THR A N 1
ATOM 823 C CA . THR A 1 120 ? -21.851 -43.163 22.738 1.00 33.22 120 THR A CA 1
ATOM 824 C C . THR A 1 120 ? -22.653 -42.493 21.605 1.00 33.22 120 THR A C 1
ATOM 826 O O . THR A 1 120 ? -22.945 -41.309 21.710 1.00 33.22 120 THR A O 1
ATOM 829 N N . GLY A 1 121 ? -23.013 -43.124 20.483 1.00 29.52 121 GLY A N 1
ATOM 830 C CA . GLY A 1 121 ? -23.770 -44.373 20.335 1.00 29.52 121 GLY A CA 1
ATOM 831 C C . GLY A 1 121 ? -25.243 -44.045 20.019 1.00 29.52 121 GLY A C 1
ATOM 832 O O . GLY A 1 121 ? -25.900 -43.427 20.851 1.00 29.52 121 GLY A O 1
ATOM 833 N N . GLY A 1 122 ? -25.753 -44.435 18.843 1.00 29.86 122 GLY A N 1
ATOM 834 C CA . GLY A 1 122 ? -27.168 -44.265 18.481 1.00 29.86 122 GLY A CA 1
ATOM 835 C C . GLY A 1 122 ? -27.475 -44.529 17.003 1.00 29.86 122 GLY A C 1
ATOM 836 O O . GLY A 1 122 ? -27.298 -43.649 16.167 1.00 29.86 122 GLY A O 1
ATOM 837 N N . ASP A 1 123 ? -27.936 -45.747 16.720 1.00 32.25 123 ASP A N 1
ATOM 838 C CA . ASP A 1 123 ? -28.432 -46.251 15.436 1.00 32.25 123 ASP A CA 1
ATOM 839 C C . ASP A 1 123 ? -29.741 -45.585 14.977 1.00 32.25 123 ASP A C 1
ATOM 841 O O . ASP A 1 123 ? -30.607 -45.287 15.801 1.00 32.25 123 ASP A O 1
ATOM 845 N N . SER A 1 124 ? -29.961 -45.475 13.658 1.00 36.22 124 SER A N 1
ATOM 846 C CA . SER A 1 124 ? -31.282 -45.729 13.045 1.00 36.22 124 SER A CA 1
ATOM 847 C C . SER A 1 124 ? -31.165 -46.053 11.551 1.00 36.22 124 SER A C 1
ATOM 849 O O . SER A 1 124 ? -30.593 -45.298 10.767 1.00 36.22 124 SER A O 1
ATOM 851 N N . GLU A 1 125 ? -31.756 -47.185 11.180 1.00 34.22 125 GLU A N 1
ATOM 852 C CA . GLU A 1 125 ? -32.001 -47.689 9.829 1.00 34.22 125 GLU A CA 1
ATOM 853 C C . GLU A 1 125 ? -32.975 -46.806 9.026 1.00 34.22 125 GLU A C 1
ATOM 855 O O . GLU A 1 125 ? -33.837 -46.138 9.596 1.00 34.22 125 GLU A O 1
ATOM 860 N N . GLY A 1 126 ? -32.921 -46.871 7.687 1.00 31.83 126 GLY A N 1
ATOM 861 C CA . GLY A 1 126 ? -33.955 -46.241 6.860 1.00 31.83 126 GLY A CA 1
ATOM 862 C C . GLY A 1 126 ? -33.741 -46.260 5.347 1.00 31.83 126 GLY A C 1
ATOM 863 O O . GLY A 1 126 ? -33.421 -45.236 4.764 1.00 31.83 126 GLY A O 1
ATOM 864 N N . GLN A 1 127 ? -33.985 -47.424 4.741 1.00 35.50 127 GLN A N 1
ATOM 865 C CA . GLN A 1 127 ? -34.564 -47.655 3.402 1.00 35.50 127 GLN A CA 1
ATOM 866 C C . GLN A 1 127 ? -33.982 -46.966 2.152 1.00 35.50 127 GLN A C 1
ATOM 868 O O . GLN A 1 127 ? -34.085 -45.765 1.916 1.00 35.50 127 GLN A O 1
ATOM 873 N N . GLY A 1 128 ? -33.500 -47.827 1.251 1.00 33.28 128 GLY A N 1
ATOM 874 C CA . GLY A 1 128 ? -33.147 -47.488 -0.116 1.00 33.28 128 GLY A CA 1
ATOM 875 C C . GLY A 1 128 ? -34.348 -47.309 -1.045 1.00 33.28 128 GLY A C 1
ATOM 876 O O . GLY A 1 128 ? -35.376 -47.971 -0.921 1.00 33.28 128 GLY A O 1
ATOM 877 N N . VAL A 1 129 ? -34.143 -46.467 -2.056 1.00 37.41 129 VAL A N 1
ATOM 878 C CA . VAL A 1 129 ? -34.916 -46.467 -3.298 1.00 37.41 129 VAL A CA 1
ATOM 879 C C . VAL A 1 129 ? -33.919 -46.424 -4.450 1.00 37.41 129 VAL A C 1
ATOM 881 O O . VAL A 1 129 ? -33.213 -45.441 -4.666 1.00 37.41 129 VAL A O 1
ATOM 884 N N . ALA A 1 130 ? -33.835 -47.544 -5.163 1.00 37.56 130 ALA A N 1
ATOM 885 C CA . ALA A 1 130 ? -33.061 -47.695 -6.380 1.00 37.56 130 ALA A CA 1
ATOM 886 C C . ALA A 1 130 ? -33.792 -47.007 -7.542 1.00 37.56 130 ALA A C 1
ATOM 888 O O . ALA A 1 130 ? -34.901 -47.399 -7.898 1.00 37.56 130 ALA A O 1
ATOM 889 N N . LEU A 1 131 ? -33.157 -46.013 -8.165 1.00 42.09 131 LEU A N 1
ATOM 890 C CA . LEU A 1 131 ? -33.566 -45.494 -9.469 1.00 42.09 131 LEU A CA 1
ATOM 891 C C . LEU A 1 131 ? -32.440 -45.739 -10.469 1.00 42.09 131 LEU A C 1
ATOM 893 O O . LEU A 1 131 ? -31.353 -45.165 -10.381 1.00 42.09 131 LEU A O 1
ATOM 897 N N . GLY A 1 132 ? -32.726 -46.649 -11.400 1.00 41.75 132 GLY A N 1
ATOM 898 C CA . GLY A 1 132 ? -31.858 -47.010 -12.507 1.00 41.75 132 GLY A CA 1
ATOM 899 C C . GLY A 1 132 ? -31.519 -45.800 -13.370 1.00 41.75 132 GLY A C 1
ATOM 900 O O . GLY A 1 132 ? -32.386 -45.010 -13.742 1.00 41.75 132 GLY A O 1
ATOM 901 N N . ARG A 1 133 ? -30.234 -45.665 -13.700 1.00 42.12 133 ARG A N 1
ATOM 902 C CA . ARG A 1 133 ? -29.758 -44.742 -14.727 1.00 42.12 133 ARG A CA 1
ATOM 903 C C . ARG A 1 133 ? -29.036 -45.524 -15.809 1.00 42.12 133 ARG A C 1
ATOM 905 O O . ARG A 1 133 ? -28.002 -46.145 -15.564 1.00 42.12 133 ARG A O 1
ATOM 912 N N . ASP A 1 134 ? -29.628 -45.452 -16.994 1.00 38.09 134 ASP A N 1
ATOM 913 C CA . ASP A 1 134 ? -29.094 -45.876 -18.280 1.00 38.09 134 ASP A CA 1
ATOM 914 C C . ASP A 1 134 ? -27.633 -45.449 -18.457 1.00 38.09 134 ASP A C 1
ATOM 916 O O . ASP A 1 134 ? -27.309 -44.263 -18.562 1.00 38.09 134 ASP A O 1
ATOM 920 N N . ARG A 1 135 ? -26.737 -46.435 -18.548 1.00 41.06 135 ARG A N 1
ATOM 921 C CA . ARG A 1 135 ? -25.362 -46.231 -19.008 1.00 41.06 135 ARG A CA 1
ATOM 922 C C . ARG A 1 135 ? -25.344 -46.254 -20.533 1.00 41.06 135 ARG A C 1
ATOM 924 O O . ARG A 1 135 ? -25.229 -47.316 -21.137 1.00 41.06 135 ARG A O 1
ATOM 931 N N . ARG A 1 136 ? -25.411 -45.078 -21.163 1.00 42.06 136 ARG A N 1
ATOM 932 C CA . ARG A 1 136 ? -24.949 -44.914 -22.551 1.00 42.06 136 ARG A CA 1
ATOM 933 C C . ARG A 1 136 ? -23.430 -44.685 -22.556 1.00 42.06 136 ARG A C 1
ATOM 935 O O . ARG A 1 136 ? -22.945 -43.933 -21.709 1.00 42.06 136 ARG A O 1
ATOM 942 N N . PRO A 1 137 ? -22.670 -45.306 -23.472 1.00 44.66 137 PRO A N 1
ATOM 943 C CA . PRO A 1 137 ? -21.226 -45.127 -23.539 1.00 44.66 137 PRO A CA 1
ATOM 944 C C . PRO A 1 137 ? -20.877 -43.712 -24.016 1.00 44.66 137 PRO A C 1
ATOM 946 O O . PRO A 1 137 ? -21.314 -43.262 -25.075 1.00 44.66 137 PRO A O 1
ATOM 949 N N . ILE A 1 138 ? -20.081 -43.016 -23.205 1.00 47.50 138 ILE A N 1
ATOM 950 C CA . ILE A 1 138 ? -19.459 -41.731 -23.522 1.00 47.50 138 ILE A CA 1
ATOM 951 C C . ILE A 1 138 ? -18.362 -42.012 -24.556 1.00 47.50 138 ILE A C 1
ATOM 953 O O . ILE A 1 138 ? -17.369 -42.669 -24.249 1.00 47.50 138 ILE A O 1
ATOM 957 N N . GLY A 1 139 ? -18.563 -41.555 -25.795 1.00 45.78 139 GLY A N 1
ATOM 958 C CA . GLY A 1 139 ? -17.513 -41.544 -26.815 1.00 45.78 139 GLY A CA 1
ATOM 959 C C . GLY A 1 139 ? -16.340 -40.649 -26.389 1.00 45.78 139 GLY A C 1
ATOM 960 O O . GLY A 1 139 ? -16.530 -39.750 -25.565 1.00 45.78 139 GLY A O 1
ATOM 961 N N . PRO A 1 140 ? -15.124 -40.868 -26.916 1.00 45.00 140 PRO A N 1
ATOM 962 C CA . PRO A 1 140 ? -13.951 -40.109 -26.505 1.00 45.00 140 PRO A CA 1
ATOM 963 C C . PRO A 1 140 ? -14.139 -38.635 -26.870 1.00 45.00 140 PRO A C 1
ATOM 965 O O . PRO A 1 140 ? -14.081 -38.249 -28.037 1.00 45.00 140 PRO A O 1
ATOM 968 N N . ALA A 1 141 ? -14.377 -37.806 -25.854 1.00 45.00 141 ALA A N 1
ATOM 969 C CA . ALA A 1 141 ? -14.353 -36.364 -25.990 1.00 45.00 141 ALA A CA 1
ATOM 970 C C . ALA A 1 141 ? -12.934 -35.966 -26.405 1.00 45.00 141 ALA A C 1
ATOM 972 O O . ALA A 1 141 ? -12.002 -35.987 -25.601 1.00 45.00 141 ALA A O 1
ATOM 973 N N . SER A 1 142 ? -12.767 -35.617 -27.679 1.00 48.53 142 SER A N 1
ATOM 974 C CA . SER A 1 142 ? -11.572 -34.969 -28.205 1.00 48.53 142 SER A CA 1
ATOM 975 C C . SER A 1 142 ? -11.483 -33.560 -27.615 1.00 48.53 142 SER A C 1
ATOM 977 O O . SER A 1 142 ? -11.809 -32.562 -28.261 1.00 48.53 142 SER A O 1
ATOM 979 N N . GLY A 1 143 ? -11.091 -33.485 -26.347 1.00 41.09 143 GLY A N 1
ATOM 980 C CA . GLY A 1 143 ? -10.796 -32.251 -25.647 1.00 41.09 143 GLY A CA 1
ATOM 981 C C . GLY A 1 143 ? -9.518 -31.661 -26.214 1.00 41.09 143 GLY A C 1
ATOM 982 O O . GLY A 1 143 ? -8.433 -31.890 -25.687 1.00 41.09 143 GLY A O 1
ATOM 983 N N . ARG A 1 144 ? -9.640 -30.857 -27.274 1.00 42.69 144 ARG A N 1
ATOM 984 C CA . ARG A 1 144 ? -8.656 -29.809 -27.549 1.00 42.69 144 ARG A CA 1
ATOM 985 C C . ARG A 1 144 ? -8.781 -28.785 -26.423 1.00 42.69 144 ARG A C 1
ATOM 987 O O . ARG A 1 144 ? -9.385 -27.730 -26.600 1.00 42.69 144 ARG A O 1
ATOM 994 N N . PHE A 1 145 ? -8.227 -29.104 -25.253 1.00 43.44 145 PHE A N 1
ATOM 995 C CA . PHE A 1 145 ? -7.812 -28.078 -24.313 1.00 43.44 145 PHE A CA 1
ATOM 996 C C . PHE A 1 145 ? -6.793 -27.246 -25.076 1.00 43.44 145 PHE A C 1
ATOM 998 O O . PHE A 1 145 ? -5.647 -27.655 -25.249 1.00 43.44 145 PHE A O 1
ATOM 1005 N N . ARG A 1 146 ? -7.242 -26.108 -25.618 1.00 41.00 146 ARG A N 1
ATOM 1006 C CA . ARG A 1 146 ? -6.333 -25.040 -26.015 1.00 41.00 146 ARG A CA 1
ATOM 1007 C C . ARG A 1 146 ? -5.445 -24.840 -24.799 1.00 41.00 146 ARG A C 1
ATOM 1009 O O . ARG A 1 146 ? -5.951 -24.461 -23.743 1.00 41.00 146 ARG A O 1
ATOM 1016 N N . SER A 1 147 ? -4.168 -25.182 -24.926 1.00 42.25 147 SER A N 1
ATOM 1017 C CA . SER A 1 147 ? -3.154 -24.849 -23.944 1.00 42.25 147 SER A CA 1
ATOM 1018 C C . SER A 1 147 ? -3.127 -23.327 -23.886 1.00 42.25 147 SER A C 1
ATOM 1020 O O . SER A 1 147 ? -2.433 -22.675 -24.664 1.00 42.25 147 SER A O 1
ATOM 1022 N N . GLN A 1 148 ? -3.990 -22.747 -23.050 1.00 51.97 148 GLN A N 1
ATOM 1023 C CA . GLN A 1 148 ? -3.891 -21.350 -22.680 1.00 51.97 148 GLN A CA 1
ATOM 1024 C C . GLN A 1 148 ? -2.465 -21.186 -22.184 1.00 51.97 148 GLN A C 1
ATOM 1026 O O . GLN A 1 148 ? -2.066 -21.867 -21.236 1.00 51.97 148 GLN A O 1
ATOM 1031 N N . LEU A 1 149 ? -1.703 -20.362 -22.901 1.00 45.62 149 LEU A N 1
ATOM 1032 C CA . LEU A 1 149 ? -0.338 -20.006 -22.552 1.00 45.62 149 LEU A CA 1
ATOM 1033 C C . LEU A 1 149 ? -0.331 -19.680 -21.057 1.00 45.62 149 LEU A C 1
ATOM 1035 O O . LEU A 1 149 ? -1.099 -18.832 -20.590 1.00 45.62 149 LEU A O 1
ATOM 1039 N N . ARG A 1 150 ? 0.431 -20.461 -20.287 1.00 57.97 150 ARG A N 1
ATOM 1040 C CA . ARG A 1 150 ? 0.508 -20.325 -18.834 1.00 57.97 150 ARG A CA 1
ATOM 1041 C C . ARG A 1 150 ? 1.378 -19.111 -18.534 1.00 57.97 150 ARG A C 1
ATOM 1043 O O . ARG A 1 150 ? 2.546 -19.247 -18.209 1.00 57.97 150 ARG A O 1
ATOM 1050 N N . GLY A 1 151 ? 0.799 -17.922 -18.667 1.00 66.06 151 GLY A N 1
ATOM 1051 C CA . GLY A 1 151 ? 1.402 -16.716 -18.116 1.00 66.06 151 GLY A CA 1
ATOM 1052 C C . GLY A 1 151 ? 1.567 -16.850 -16.596 1.00 66.06 151 GLY A C 1
ATOM 1053 O O . GLY A 1 151 ? 0.881 -17.678 -15.977 1.00 66.06 151 GLY A O 1
ATOM 1054 N N . PRO A 1 152 ? 2.458 -16.056 -15.986 1.00 77.62 152 PRO A N 1
ATOM 1055 C CA . PRO A 1 152 ? 2.678 -16.087 -14.548 1.00 77.62 152 PRO A CA 1
ATOM 1056 C C . PRO A 1 152 ? 1.371 -15.807 -13.800 1.00 77.62 152 PRO A C 1
ATOM 1058 O O . PRO A 1 152 ? 0.566 -14.961 -14.194 1.00 77.62 152 PRO A O 1
ATOM 1061 N N . ARG A 1 153 ? 1.133 -16.575 -12.734 1.00 86.62 153 ARG A N 1
ATOM 1062 C CA . ARG A 1 153 ? -0.107 -16.543 -11.948 1.00 86.62 153 ARG A CA 1
ATOM 1063 C C . ARG A 1 153 ? 0.202 -16.172 -10.505 1.00 86.62 153 ARG A C 1
ATOM 1065 O O . ARG A 1 153 ? 1.290 -16.495 -10.033 1.00 86.62 153 ARG A O 1
ATOM 1072 N N . PRO A 1 154 ? -0.751 -15.548 -9.797 1.00 92.19 154 PRO A N 1
ATOM 1073 C CA . PRO A 1 154 ? -0.613 -15.375 -8.363 1.00 92.19 154 PRO A CA 1
ATOM 1074 C C . PRO A 1 154 ? -0.530 -16.731 -7.641 1.00 92.19 154 PRO A C 1
ATOM 1076 O O . PRO A 1 154 ? -0.969 -17.748 -8.200 1.00 92.19 154 PRO A O 1
ATOM 1079 N N . PRO A 1 155 ? -0.002 -16.762 -6.401 1.00 92.69 155 PRO A N 1
ATOM 1080 C CA . PRO A 1 155 ? 0.044 -17.966 -5.585 1.00 92.69 155 PRO A CA 1
ATOM 1081 C C . PRO A 1 155 ? -1.321 -18.672 -5.503 1.00 92.69 155 PRO A C 1
ATOM 1083 O O . PRO A 1 155 ? -2.361 -18.003 -5.484 1.00 92.69 155 PRO A O 1
ATOM 1086 N N . PRO A 1 156 ? -1.357 -20.016 -5.436 1.00 91.81 156 PRO A N 1
ATOM 1087 C CA . PRO A 1 156 ? -2.606 -20.767 -5.366 1.00 91.81 156 PRO A CA 1
ATOM 1088 C C . PRO A 1 156 ? -3.532 -20.273 -4.247 1.00 91.81 156 PRO A C 1
ATOM 1090 O O . PRO A 1 156 ? -3.123 -20.114 -3.100 1.00 91.81 156 PRO A O 1
ATOM 1093 N N . GLY A 1 157 ? -4.800 -20.038 -4.588 1.00 92.56 157 GLY A N 1
ATOM 1094 C CA . GLY A 1 157 ? -5.805 -19.539 -3.647 1.00 92.56 157 GLY A CA 1
ATOM 1095 C C . GLY A 1 157 ? -5.754 -18.032 -3.377 1.00 92.56 157 GLY A C 1
ATOM 1096 O O . GLY A 1 157 ? -6.603 -17.549 -2.633 1.00 92.56 157 GLY A O 1
ATOM 1097 N N . CYS A 1 158 ? -4.818 -17.282 -3.966 1.00 95.44 158 CYS A N 1
ATOM 1098 C CA . CYS A 1 158 ? -4.850 -15.818 -3.961 1.00 95.44 158 CYS A CA 1
ATOM 1099 C C . CYS A 1 158 ? -5.687 -15.278 -5.131 1.00 95.44 158 CYS A C 1
ATOM 1101 O O . CYS A 1 158 ? -5.777 -15.896 -6.195 1.00 95.44 158 CYS A O 1
ATOM 1103 N N . LEU A 1 159 ? -6.279 -14.097 -4.948 1.00 96.69 159 LEU A N 1
ATOM 1104 C CA . LEU A 1 159 ? -7.024 -13.384 -5.985 1.00 96.69 159 LEU A CA 1
ATOM 1105 C C . LEU A 1 159 ? -6.267 -12.119 -6.374 1.00 96.69 159 LEU A C 1
ATOM 1107 O O . LEU A 1 159 ? -6.010 -11.285 -5.519 1.00 96.69 159 LEU A O 1
ATOM 1111 N N . LEU A 1 160 ? -5.951 -11.956 -7.658 1.00 96.31 160 LEU A N 1
ATOM 1112 C CA . LEU A 1 160 ? -5.381 -10.718 -8.189 1.00 96.31 160 LEU A CA 1
ATOM 1113 C C . LEU A 1 160 ? -6.475 -9.893 -8.877 1.00 96.31 160 LEU A C 1
ATOM 1115 O O . LEU A 1 160 ? -7.199 -10.403 -9.739 1.00 96.31 160 LEU A O 1
ATOM 1119 N N . ARG A 1 161 ? -6.595 -8.622 -8.493 1.00 97.31 161 ARG A N 1
ATOM 1120 C CA . ARG A 1 161 ? -7.518 -7.629 -9.049 1.00 97.31 161 ARG A CA 1
ATOM 1121 C C . ARG A 1 161 ? -6.725 -6.412 -9.506 1.00 97.31 161 ARG A C 1
ATOM 1123 O O . ARG A 1 161 ? -5.839 -5.947 -8.798 1.00 97.31 161 ARG A O 1
ATOM 1130 N N . ARG A 1 162 ? -7.047 -5.906 -10.692 1.00 96.50 162 ARG A N 1
ATOM 1131 C CA . ARG A 1 162 ? -6.491 -4.659 -11.222 1.00 96.50 162 ARG A CA 1
ATOM 1132 C C . ARG A 1 162 ? -7.519 -3.557 -11.039 1.00 96.50 162 ARG A C 1
ATOM 1134 O O . ARG A 1 162 ? -8.701 -3.792 -11.278 1.00 96.50 162 ARG A O 1
ATOM 1141 N N . VAL A 1 163 ? -7.055 -2.399 -10.607 1.00 97.62 163 VAL A N 1
ATOM 1142 C CA . VAL A 1 163 ? -7.853 -1.203 -10.358 1.00 97.62 163 VAL A CA 1
ATOM 1143 C C . VAL A 1 163 ? -7.213 -0.077 -11.150 1.00 97.62 163 VAL A C 1
ATOM 1145 O O . VAL A 1 163 ? -6.018 0.183 -10.996 1.00 97.62 163 VAL A O 1
ATOM 1148 N N . SER A 1 164 ? -7.995 0.537 -12.031 1.00 96.06 164 SER A N 1
ATOM 1149 C CA . SER A 1 164 ? -7.537 1.656 -12.848 1.00 96.06 164 SER A CA 1
ATOM 1150 C C . SER A 1 164 ? -7.690 2.953 -12.062 1.00 96.06 164 SER A C 1
ATOM 1152 O O . SER A 1 164 ? -8.798 3.290 -11.653 1.00 96.06 164 SER A O 1
ATOM 1154 N N . LEU A 1 165 ? -6.588 3.667 -11.855 1.00 94.94 165 LEU A N 1
ATOM 1155 C CA . LEU A 1 165 ? -6.567 4.993 -11.240 1.00 94.94 165 LEU A CA 1
ATOM 1156 C C . LEU A 1 165 ? -5.436 5.809 -11.863 1.00 94.94 165 LEU A C 1
ATOM 1158 O O . LEU A 1 165 ? -4.320 5.311 -11.997 1.00 94.94 165 LEU A O 1
ATOM 1162 N N . GLU A 1 166 ? -5.721 7.050 -12.240 1.00 92.12 166 GLU A N 1
ATOM 1163 C CA . GLU A 1 166 ? -4.737 7.901 -12.903 1.00 92.12 166 GLU A CA 1
ATOM 1164 C C . GLU A 1 166 ? -3.772 8.529 -11.888 1.00 92.12 166 GLU A C 1
ATOM 1166 O O . GLU A 1 166 ? -4.197 9.172 -10.929 1.00 92.12 166 GLU A O 1
ATOM 1171 N N . PHE A 1 167 ? -2.464 8.375 -12.114 1.00 88.06 167 PHE A N 1
ATOM 1172 C CA . PHE A 1 167 ? -1.418 8.992 -11.297 1.00 88.06 167 PHE A CA 1
ATOM 1173 C C . PHE A 1 167 ? -0.730 10.106 -12.086 1.00 88.06 167 PHE A C 1
ATOM 1175 O O . PHE A 1 167 ? 0.290 9.891 -12.738 1.00 88.06 167 PHE A O 1
ATOM 1182 N N . GLN A 1 168 ? -1.298 11.306 -12.015 1.00 87.69 168 GLN A N 1
ATOM 1183 C CA . GLN A 1 168 ? -0.749 12.508 -12.641 1.00 87.69 168 GLN A CA 1
ATOM 1184 C C . GLN A 1 168 ? -0.715 13.671 -11.647 1.00 87.69 168 GLN A C 1
ATOM 1186 O O . GLN A 1 168 ? -1.430 13.671 -10.645 1.00 87.69 168 GLN A O 1
ATOM 1191 N N . ALA A 1 169 ? 0.128 14.667 -11.914 1.00 87.94 169 ALA A N 1
ATOM 1192 C CA . ALA A 1 169 ? 0.188 15.880 -11.104 1.00 87.94 169 ALA A CA 1
ATOM 1193 C C . ALA A 1 169 ? -1.190 16.564 -11.052 1.00 87.94 169 ALA A C 1
ATOM 1195 O O . ALA A 1 169 ? -1.816 16.781 -12.092 1.00 87.94 169 ALA A O 1
ATOM 1196 N N . GLY A 1 170 ? -1.664 16.896 -9.850 1.00 88.88 170 GLY A N 1
ATOM 1197 C CA . GLY A 1 170 ? -3.002 17.455 -9.642 1.00 88.88 170 GLY A CA 1
ATOM 1198 C C . GLY A 1 170 ? -4.163 16.483 -9.885 1.00 88.88 170 GLY A C 1
ATOM 1199 O O . GLY A 1 170 ? -5.297 16.942 -10.021 1.00 88.88 170 GLY A O 1
ATOM 1200 N N . ALA A 1 171 ? -3.908 15.172 -9.970 1.00 88.06 171 ALA A N 1
ATOM 1201 C CA . ALA A 1 171 ? -4.967 14.172 -10.039 1.00 88.06 171 ALA A CA 1
ATOM 1202 C C . ALA A 1 171 ? -5.851 14.201 -8.787 1.00 88.06 171 ALA A C 1
ATOM 1204 O O . ALA A 1 171 ? -5.387 14.438 -7.671 1.00 88.06 171 ALA A O 1
ATOM 1205 N N . ASP A 1 172 ? -7.129 13.905 -8.992 1.00 91.31 172 ASP A N 1
ATOM 1206 C CA . ASP A 1 172 ? -8.068 13.668 -7.908 1.00 91.31 172 ASP A CA 1
ATOM 1207 C C . ASP A 1 172 ? -8.054 12.181 -7.539 1.00 91.31 172 ASP A C 1
ATOM 1209 O O . ASP A 1 172 ? -8.408 11.319 -8.348 1.00 91.31 172 ASP A O 1
ATOM 1213 N N . PHE A 1 173 ? -7.620 11.880 -6.316 1.00 95.44 173 PHE A N 1
ATOM 1214 C CA . PHE A 1 173 ? -7.546 10.514 -5.802 1.00 95.44 173 PHE A CA 1
ATOM 1215 C C . PHE A 1 173 ? -8.824 10.072 -5.080 1.00 95.44 173 PHE A C 1
ATOM 1217 O O . PHE A 1 173 ? -8.901 8.911 -4.683 1.00 95.44 173 PHE A O 1
ATOM 1224 N N . SER A 1 174 ? -9.839 10.936 -4.956 1.00 95.00 174 SER A N 1
ATOM 1225 C CA . SER A 1 174 ? -11.100 10.633 -4.259 1.00 95.00 174 SER A CA 1
ATOM 1226 C C . SER A 1 174 ? -11.902 9.483 -4.881 1.00 95.00 174 SER A C 1
ATOM 1228 O O . SER A 1 174 ? -12.779 8.920 -4.235 1.00 95.00 174 SER A O 1
ATOM 1230 N N . ALA A 1 175 ? -11.582 9.083 -6.116 1.00 95.69 175 ALA A N 1
ATOM 1231 C CA . ALA A 1 175 ? -12.161 7.909 -6.767 1.00 95.69 175 ALA A CA 1
ATOM 1232 C C . ALA A 1 175 ? -11.560 6.571 -6.284 1.00 95.69 175 ALA A C 1
ATOM 1234 O O . ALA A 1 175 ? -12.099 5.507 -6.598 1.00 95.69 175 ALA A O 1
ATOM 1235 N N . LEU A 1 176 ? -10.439 6.589 -5.547 1.00 96.69 176 LEU A N 1
ATOM 1236 C CA . LEU A 1 176 ? -9.748 5.385 -5.072 1.00 96.69 176 LEU A CA 1
ATOM 1237 C C . LEU A 1 176 ? -10.646 4.461 -4.221 1.00 96.69 176 LEU A C 1
ATOM 1239 O O . LEU A 1 176 ? -10.649 3.257 -4.508 1.00 96.69 176 LEU A O 1
ATOM 1243 N N . PRO A 1 177 ? -11.413 4.953 -3.224 1.00 95.75 177 PRO A N 1
ATOM 1244 C CA . PRO A 1 177 ? -12.283 4.105 -2.411 1.00 95.75 177 PRO A CA 1
ATOM 1245 C C . PRO A 1 177 ? -13.340 3.377 -3.247 1.00 95.75 177 PRO A C 1
ATOM 1247 O O . PRO A 1 177 ? -13.472 2.155 -3.140 1.00 95.75 177 PRO A O 1
ATOM 1250 N N . ASP A 1 178 ? -14.034 4.097 -4.131 1.00 96.19 178 ASP A N 1
ATOM 1251 C CA . ASP A 1 178 ? -15.089 3.538 -4.982 1.00 96.19 178 ASP A CA 1
ATOM 1252 C C . ASP A 1 178 ? -14.528 2.519 -5.980 1.00 96.19 178 ASP A C 1
ATOM 1254 O O . ASP A 1 178 ? -15.084 1.430 -6.155 1.00 96.19 178 ASP A O 1
ATOM 1258 N N . ALA A 1 179 ? -13.382 2.828 -6.594 1.00 97.00 179 ALA A N 1
ATOM 1259 C CA . ALA A 1 179 ? -12.712 1.933 -7.532 1.00 97.00 179 ALA A CA 1
ATOM 1260 C C . ALA A 1 179 ? -12.260 0.625 -6.858 1.00 97.00 179 ALA A C 1
ATOM 1262 O O . ALA A 1 179 ? -12.385 -0.458 -7.439 1.00 97.00 179 ALA A O 1
ATOM 1263 N N . LEU A 1 180 ? -11.773 0.702 -5.616 1.00 98.06 180 LEU A N 1
ATOM 1264 C CA . LEU A 1 180 ? -11.417 -0.465 -4.811 1.00 98.06 180 LEU A CA 1
ATOM 1265 C C . LEU A 1 180 ? -12.657 -1.267 -4.389 1.00 98.06 180 LEU A C 1
ATOM 1267 O O . LEU A 1 180 ? -12.677 -2.495 -4.531 1.00 98.06 180 LEU A O 1
ATOM 1271 N N . ALA A 1 181 ? -13.701 -0.599 -3.897 1.00 96.94 181 ALA A N 1
ATOM 1272 C CA . ALA A 1 181 ? -14.942 -1.244 -3.477 1.00 96.94 181 ALA A CA 1
ATOM 1273 C C . ALA A 1 181 ? -15.603 -2.009 -4.636 1.00 96.94 181 ALA A C 1
ATOM 1275 O O . ALA A 1 181 ? -16.023 -3.157 -4.462 1.00 96.94 181 ALA A O 1
ATOM 1276 N N . ALA A 1 182 ? -15.596 -1.436 -5.845 1.00 97.44 182 ALA A N 1
ATOM 1277 C CA . ALA A 1 182 ? -16.141 -2.056 -7.053 1.00 97.44 182 ALA A CA 1
ATOM 1278 C C . ALA A 1 182 ? -15.482 -3.403 -7.412 1.00 97.44 182 ALA A C 1
ATOM 1280 O O . ALA A 1 182 ? -16.125 -4.265 -8.014 1.00 97.44 182 ALA A O 1
ATOM 1281 N N . VAL A 1 183 ? -14.222 -3.627 -7.017 1.00 97.88 183 VAL A N 1
ATOM 1282 C CA . VAL A 1 183 ? -13.507 -4.901 -7.231 1.00 97.88 183 VAL A CA 1
ATOM 1283 C C . VAL A 1 183 ? -13.497 -5.817 -6.000 1.00 97.88 183 VAL A C 1
ATOM 1285 O O . VAL A 1 183 ? -12.824 -6.856 -6.003 1.00 97.88 183 VAL A O 1
ATOM 1288 N N . GLY A 1 184 ? -14.266 -5.466 -4.966 1.00 97.38 184 GLY A N 1
ATOM 1289 C CA . GLY A 1 184 ? -14.467 -6.264 -3.758 1.00 97.38 184 GLY A CA 1
ATOM 1290 C C . GLY A 1 184 ? -13.479 -5.981 -2.627 1.00 97.38 184 GLY A C 1
ATOM 1291 O O . GLY A 1 184 ? -13.339 -6.817 -1.731 1.00 97.38 184 GLY A O 1
ATOM 1292 N N . PHE A 1 185 ? -12.778 -4.844 -2.651 1.00 97.62 185 PHE A N 1
ATOM 1293 C CA . PHE A 1 185 ? -12.031 -4.387 -1.481 1.00 97.62 185 PHE A CA 1
ATOM 1294 C C . PHE A 1 185 ? -12.992 -4.049 -0.336 1.00 97.62 185 PHE A C 1
ATOM 1296 O O . PHE A 1 185 ? -14.083 -3.521 -0.540 1.00 97.62 185 PHE A O 1
ATOM 1303 N N . ARG A 1 186 ? -12.561 -4.346 0.885 1.00 95.44 186 ARG A N 1
ATOM 1304 C CA . ARG A 1 186 ? -13.301 -4.104 2.121 1.00 95.44 186 ARG A CA 1
ATOM 1305 C C . ARG A 1 186 ? -12.501 -3.198 3.049 1.00 95.44 186 ARG A C 1
ATOM 1307 O O . ARG A 1 186 ? -11.474 -3.631 3.566 1.00 95.44 186 ARG A O 1
ATOM 1314 N N . ALA A 1 187 ? -12.982 -1.973 3.259 1.00 94.44 187 ALA A N 1
ATOM 1315 C CA . ALA A 1 187 ? -12.341 -0.984 4.133 1.00 94.44 187 ALA A CA 1
ATOM 1316 C C . ALA A 1 187 ? -12.496 -1.301 5.632 1.00 94.44 187 ALA A C 1
ATOM 1318 O O . ALA A 1 187 ? -11.760 -0.781 6.462 1.00 94.44 187 ALA A O 1
ATOM 1319 N N . ASP A 1 188 ? -13.422 -2.195 5.991 1.00 90.94 188 ASP A N 1
ATOM 1320 C CA . ASP A 1 188 ? -13.645 -2.664 7.363 1.00 90.94 188 ASP A CA 1
ATOM 1321 C C . ASP A 1 188 ? -12.676 -3.783 7.794 1.00 90.94 188 ASP A C 1
ATOM 1323 O O . ASP A 1 188 ? -12.746 -4.285 8.917 1.00 90.94 188 ASP A O 1
ATOM 1327 N N . ARG A 1 189 ? -11.772 -4.204 6.904 1.00 92.38 189 ARG A N 1
ATOM 1328 C CA . ARG A 1 189 ? -10.841 -5.316 7.112 1.00 92.38 189 ARG A CA 1
ATOM 1329 C C . ARG A 1 189 ? -9.396 -4.833 7.130 1.00 92.38 189 ARG A C 1
ATOM 1331 O O . ARG A 1 189 ? -9.018 -3.897 6.429 1.00 92.38 189 ARG A O 1
ATOM 1338 N N . LEU A 1 190 ? -8.571 -5.525 7.915 1.00 93.62 190 LEU A N 1
ATOM 1339 C CA . LEU A 1 190 ? -7.140 -5.250 7.983 1.00 93.62 190 LEU A CA 1
ATOM 1340 C C . LEU A 1 190 ? -6.478 -5.484 6.627 1.00 93.62 190 LEU A C 1
ATOM 1342 O O . LEU A 1 190 ? -6.653 -6.526 5.988 1.00 93.62 190 LEU A O 1
ATOM 1346 N N . SER A 1 191 ? -5.702 -4.493 6.205 1.00 96.44 191 SER A N 1
ATOM 1347 C CA . SER A 1 191 ? -5.037 -4.477 4.909 1.00 96.44 191 SER A CA 1
ATOM 1348 C C . SER A 1 191 ? -3.585 -4.022 5.031 1.00 96.44 191 SER A C 1
ATOM 1350 O O . SER A 1 191 ? -3.201 -3.339 5.983 1.00 96.44 191 SER A O 1
ATOM 1352 N N . ILE A 1 192 ? -2.766 -4.450 4.075 1.00 97.44 192 ILE A N 1
ATOM 1353 C CA . ILE A 1 192 ? -1.382 -4.007 3.908 1.00 97.44 192 ILE A CA 1
ATOM 1354 C C . ILE A 1 192 ? -1.321 -3.220 2.604 1.00 97.44 192 ILE A C 1
ATOM 1356 O O . ILE A 1 192 ? -1.689 -3.738 1.553 1.00 97.44 192 ILE A O 1
ATOM 1360 N N . TRP A 1 193 ? -0.840 -1.989 2.664 1.00 98.06 193 TRP A N 1
ATOM 1361 C CA . TRP A 1 193 ? -0.708 -1.094 1.524 1.00 98.06 193 TRP A CA 1
ATOM 1362 C C . TRP A 1 193 ? 0.766 -0.883 1.229 1.00 98.06 193 TRP A C 1
ATOM 1364 O O . TRP A 1 193 ? 1.495 -0.407 2.094 1.00 98.06 193 TRP A O 1
ATOM 1374 N N . ALA A 1 194 ? 1.204 -1.231 0.025 1.00 97.25 194 ALA A N 1
ATOM 1375 C CA . ALA A 1 194 ? 2.537 -0.928 -0.465 1.00 97.25 194 ALA A CA 1
ATOM 1376 C C . ALA A 1 194 ? 2.458 0.198 -1.498 1.00 97.25 194 ALA A C 1
ATOM 1378 O O . ALA A 1 194 ? 1.736 0.085 -2.488 1.00 97.25 194 ALA A O 1
ATOM 1379 N N . VAL A 1 195 ? 3.213 1.267 -1.273 1.00 95.75 195 VAL A N 1
ATOM 1380 C CA . VAL A 1 195 ? 3.302 2.426 -2.163 1.00 95.75 195 VAL A CA 1
ATOM 1381 C C . VAL A 1 195 ? 4.677 2.432 -2.816 1.00 95.75 195 VAL A C 1
ATOM 1383 O O . VAL A 1 195 ? 5.691 2.542 -2.129 1.00 95.75 195 VAL A O 1
ATOM 1386 N N . GLN A 1 196 ? 4.741 2.278 -4.135 1.00 92.62 196 GLN A N 1
ATOM 1387 C CA . GLN A 1 196 ? 6.011 2.299 -4.855 1.00 92.62 196 GLN A CA 1
ATOM 1388 C C . GLN A 1 196 ? 5.856 2.884 -6.256 1.00 92.62 196 GLN A C 1
ATOM 1390 O O . GLN A 1 196 ? 4.800 2.793 -6.868 1.00 92.62 196 GLN A O 1
ATOM 1395 N N . GLY A 1 197 ? 6.920 3.485 -6.780 1.00 87.38 197 GLY A N 1
ATOM 1396 C CA . GLY A 1 197 ? 6.955 4.050 -8.122 1.00 87.38 197 GLY A CA 1
ATOM 1397 C C . GLY A 1 197 ? 6.326 5.437 -8.221 1.00 87.38 197 GLY A C 1
ATOM 1398 O O . GLY A 1 197 ? 5.976 5.850 -9.320 1.00 87.38 197 GLY A O 1
ATOM 1399 N N . LEU A 1 198 ? 6.176 6.165 -7.105 1.00 87.44 198 LEU A N 1
ATOM 1400 C CA . LEU A 1 198 ? 5.656 7.541 -7.133 1.00 87.44 198 LEU A CA 1
ATOM 1401 C C . LEU A 1 198 ? 6.664 8.542 -7.716 1.00 87.44 198 LEU A C 1
ATOM 1403 O O . LEU A 1 198 ? 6.281 9.575 -8.268 1.00 87.44 198 LEU A O 1
ATOM 1407 N N . GLU A 1 199 ? 7.960 8.252 -7.586 1.00 84.25 199 GLU A N 1
ATOM 1408 C CA . GLU A 1 199 ? 9.031 9.114 -8.085 1.00 84.25 199 GLU A CA 1
ATOM 1409 C C . GLU A 1 199 ? 8.967 9.248 -9.618 1.00 84.25 199 GLU A C 1
ATOM 1411 O O . GLU A 1 199 ? 8.804 8.277 -10.361 1.00 84.25 199 GLU A O 1
ATOM 1416 N N . GLY A 1 200 ? 9.107 10.482 -10.105 1.00 79.12 200 GLY A N 1
ATOM 1417 C CA . GLY A 1 200 ? 9.067 10.807 -11.531 1.00 79.12 200 GLY A CA 1
ATOM 1418 C C . GLY A 1 200 ? 7.665 10.966 -12.131 1.00 79.12 200 GLY A C 1
ATOM 1419 O O . GLY A 1 200 ? 7.559 11.479 -13.244 1.00 79.12 200 GLY A O 1
ATOM 1420 N N . LEU A 1 201 ? 6.587 10.618 -11.418 1.00 83.56 201 LEU A N 1
ATOM 1421 C CA . LEU A 1 201 ? 5.203 10.876 -11.860 1.00 83.56 201 LEU A CA 1
ATOM 1422 C C . LEU A 1 201 ? 4.816 12.369 -11.819 1.00 83.56 201 LEU A C 1
ATOM 1424 O O . LEU A 1 201 ? 3.684 12.734 -12.120 1.00 83.56 201 LEU A O 1
ATOM 1428 N N . GLY A 1 202 ? 5.749 13.244 -11.432 1.00 87.75 202 GLY A N 1
ATOM 1429 C CA . GLY A 1 202 ? 5.519 14.685 -11.334 1.00 87.75 202 GLY A CA 1
ATOM 1430 C C . GLY A 1 202 ? 4.583 15.084 -10.192 1.00 87.75 202 GLY A C 1
ATOM 1431 O O . GLY A 1 202 ? 4.147 16.231 -10.150 1.00 87.75 202 GLY A O 1
ATOM 1432 N N . LEU A 1 203 ? 4.277 14.160 -9.275 1.00 90.88 203 LEU A N 1
ATOM 1433 C CA . LEU A 1 203 ? 3.411 14.414 -8.130 1.00 90.88 203 LEU A CA 1
ATOM 1434 C C . LEU A 1 203 ? 4.038 15.470 -7.218 1.00 90.88 203 LEU A C 1
ATOM 1436 O O . LEU A 1 203 ? 5.182 15.345 -6.775 1.00 90.88 203 LEU A O 1
ATOM 1440 N N . SER A 1 204 ? 3.269 16.511 -6.922 1.00 94.38 204 SER A N 1
ATOM 1441 C CA . SER A 1 204 ? 3.637 17.496 -5.914 1.00 94.38 204 SER A CA 1
ATOM 1442 C C . SER A 1 204 ? 3.529 16.900 -4.506 1.00 94.38 204 SER A C 1
ATOM 1444 O O . SER A 1 204 ? 2.880 15.876 -4.292 1.00 94.38 204 SER A O 1
ATOM 1446 N N . TYR A 1 205 ? 4.099 17.581 -3.505 1.00 94.94 205 TYR A N 1
ATOM 1447 C CA . TYR A 1 205 ? 3.893 17.222 -2.094 1.00 94.94 205 TYR A CA 1
ATOM 1448 C C . TYR A 1 205 ? 2.402 17.059 -1.755 1.00 94.94 205 TYR A C 1
ATOM 1450 O O . TYR A 1 205 ? 2.016 16.091 -1.108 1.00 94.94 205 TYR A O 1
ATOM 1458 N N . ARG A 1 206 ? 1.555 17.972 -2.250 1.00 96.25 206 ARG A N 1
ATOM 1459 C CA . ARG A 1 206 ? 0.106 17.929 -2.029 1.00 96.25 206 ARG A CA 1
ATOM 1460 C C . ARG A 1 206 ? -0.533 16.693 -2.657 1.00 96.25 206 ARG A C 1
ATOM 1462 O O . ARG A 1 206 ? -1.417 16.107 -2.037 1.00 96.25 206 ARG A O 1
ATOM 1469 N N . ASP A 1 207 ? -0.095 16.300 -3.848 1.00 95.69 207 ASP A N 1
ATOM 1470 C CA . ASP A 1 207 ? -0.617 15.110 -4.526 1.00 95.69 207 ASP A CA 1
ATOM 1471 C C . ASP A 1 207 ? -0.243 13.844 -3.745 1.00 95.69 207 ASP A C 1
ATOM 1473 O O . ASP A 1 207 ? -1.095 12.996 -3.505 1.00 95.69 207 ASP A O 1
ATOM 1477 N N . VAL A 1 208 ? 1.003 13.755 -3.260 1.00 95.69 208 VAL A N 1
ATOM 1478 C CA . VAL A 1 208 ? 1.458 12.640 -2.411 1.00 95.69 208 VAL A CA 1
ATOM 1479 C C . VAL A 1 208 ? 0.639 12.562 -1.123 1.00 95.69 208 VAL A C 1
ATOM 1481 O O . VAL A 1 208 ? 0.154 11.488 -0.777 1.00 95.69 208 VAL A O 1
ATOM 1484 N N . VAL A 1 209 ? 0.439 13.687 -0.429 1.00 96.94 209 VAL A N 1
ATOM 1485 C CA . VAL A 1 209 ? -0.390 13.733 0.788 1.00 96.94 209 VAL A CA 1
ATOM 1486 C C . VAL A 1 209 ? -1.833 13.333 0.486 1.00 96.94 209 VAL A C 1
ATOM 1488 O O . VAL A 1 209 ? -2.406 12.554 1.239 1.00 96.94 209 VAL A O 1
ATOM 1491 N N . SER A 1 210 ? -2.406 13.807 -0.622 1.00 96.56 210 SER A N 1
ATOM 1492 C CA . SER A 1 210 ? -3.782 13.472 -1.014 1.00 96.56 210 SER A CA 1
ATOM 1493 C C . SER A 1 210 ? -3.926 11.977 -1.313 1.00 96.56 210 SER A C 1
ATOM 1495 O O . SER A 1 210 ? -4.838 11.339 -0.802 1.00 96.56 210 SER A O 1
ATOM 1497 N N . LEU A 1 211 ? -2.982 11.378 -2.047 1.00 96.50 211 LEU A N 1
ATOM 1498 C CA . LEU A 1 211 ? -2.969 9.935 -2.307 1.00 96.50 211 LEU A CA 1
ATOM 1499 C C . LEU A 1 211 ? -2.853 9.116 -1.012 1.00 96.50 211 LEU A C 1
ATOM 1501 O O . LEU A 1 211 ? -3.583 8.143 -0.823 1.00 96.50 211 LEU A O 1
ATOM 1505 N N . LEU A 1 212 ? -1.945 9.506 -0.111 1.00 97.12 212 LEU A N 1
ATOM 1506 C CA . LEU A 1 212 ? -1.787 8.847 1.188 1.00 97.12 212 LEU A CA 1
ATOM 1507 C C . LEU A 1 212 ? -3.028 9.017 2.069 1.00 97.12 212 LEU A C 1
ATOM 1509 O O . LEU A 1 212 ? -3.362 8.096 2.811 1.00 97.12 212 LEU A O 1
ATOM 1513 N N . ALA A 1 213 ? -3.715 10.158 1.984 1.00 96.50 213 ALA A N 1
ATOM 1514 C CA . ALA A 1 213 ? -4.952 10.409 2.711 1.00 96.50 213 ALA A CA 1
ATOM 1515 C C . ALA A 1 213 ? -6.054 9.448 2.258 1.00 96.50 213 ALA A C 1
ATOM 1517 O O . ALA A 1 213 ? -6.662 8.799 3.104 1.00 96.50 213 ALA A O 1
ATOM 1518 N N . GLU A 1 214 ? -6.251 9.286 0.949 1.00 96.75 214 GLU A N 1
ATOM 1519 C CA . GLU A 1 214 ? -7.245 8.358 0.396 1.00 96.75 214 GLU A CA 1
ATOM 1520 C C . GLU A 1 214 ? -6.904 6.894 0.711 1.00 96.75 214 GLU A C 1
ATOM 1522 O O . GLU A 1 214 ? -7.772 6.105 1.094 1.00 96.75 214 GLU A O 1
ATOM 1527 N N . ALA A 1 215 ? -5.620 6.523 0.651 1.00 96.56 215 ALA A N 1
ATOM 1528 C CA . ALA A 1 215 ? -5.168 5.202 1.081 1.00 96.56 215 ALA A CA 1
ATOM 1529 C C . ALA A 1 215 ? -5.448 4.962 2.575 1.00 96.56 215 ALA A C 1
ATOM 1531 O O . ALA A 1 215 ? -5.981 3.918 2.951 1.00 96.56 215 ALA A O 1
ATOM 1532 N N . ALA A 1 216 ? -5.138 5.938 3.433 1.00 95.81 216 ALA A N 1
ATOM 1533 C CA . ALA A 1 216 ? -5.400 5.867 4.868 1.00 95.81 216 ALA A CA 1
ATOM 1534 C C . ALA A 1 216 ? -6.908 5.801 5.161 1.00 95.81 216 ALA A C 1
ATOM 1536 O O . ALA A 1 216 ? -7.338 5.064 6.046 1.00 95.81 216 ALA A O 1
ATOM 1537 N N . HIS A 1 217 ? -7.717 6.523 4.390 1.00 94.38 217 HIS A N 1
ATOM 1538 C CA . HIS A 1 217 ? -9.172 6.528 4.483 1.00 94.38 217 HIS A CA 1
ATOM 1539 C C . HIS A 1 217 ? -9.787 5.159 4.177 1.00 94.38 217 HIS A C 1
ATOM 1541 O O . HIS A 1 217 ? -10.733 4.739 4.843 1.00 94.38 217 HIS A O 1
ATOM 1547 N N . CYS A 1 218 ? -9.217 4.447 3.203 1.00 95.62 218 CYS A N 1
ATOM 1548 C CA . CYS A 1 218 ? -9.611 3.086 2.845 1.00 95.62 218 CYS A CA 1
ATOM 1549 C C . CYS A 1 218 ? -9.091 2.029 3.830 1.00 95.62 218 CYS A C 1
ATOM 1551 O O . CYS A 1 218 ? -9.600 0.908 3.870 1.00 95.62 218 CYS A O 1
ATOM 1553 N N . ALA A 1 219 ? -8.042 2.342 4.583 1.00 95.44 219 ALA A N 1
ATOM 1554 C CA . ALA A 1 219 ? -7.372 1.403 5.461 1.00 95.44 219 ALA A CA 1
ATOM 1555 C C . ALA A 1 219 ? -8.087 1.319 6.822 1.00 95.44 219 ALA A C 1
ATOM 1557 O O . ALA A 1 219 ? -8.217 2.316 7.530 1.00 95.44 219 ALA A O 1
ATOM 1558 N N . ALA A 1 220 ? -8.512 0.117 7.228 1.00 93.88 220 ALA A N 1
ATOM 1559 C CA . ALA A 1 220 ? -9.062 -0.104 8.566 1.00 93.88 220 ALA A CA 1
ATOM 1560 C C . ALA A 1 220 ? -8.054 0.297 9.655 1.00 93.88 220 ALA A C 1
ATOM 1562 O O . ALA A 1 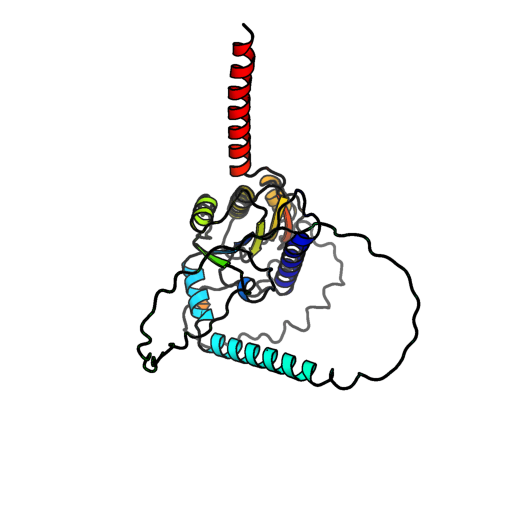220 ? -6.843 0.188 9.450 1.00 93.88 220 ALA A O 1
ATOM 1563 N N . TYR A 1 221 ? -8.538 0.661 10.841 1.00 91.81 221 TYR A N 1
ATOM 1564 C CA . TYR A 1 221 ? -7.693 0.841 12.025 1.00 91.81 221 TYR A CA 1
ATOM 1565 C C . TYR A 1 221 ? -6.729 -0.343 12.223 1.00 91.81 221 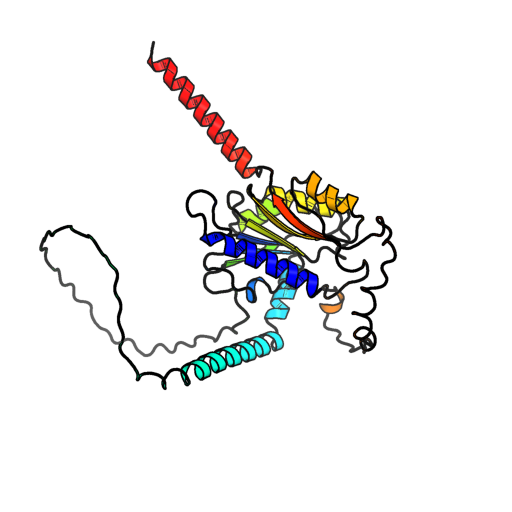TYR A C 1
ATOM 1567 O O . TYR A 1 221 ? -7.139 -1.494 12.085 1.00 91.81 221 TYR A O 1
ATOM 1575 N N . HIS A 1 222 ? -5.462 -0.052 12.533 1.00 93.12 222 HIS A N 1
ATOM 1576 C CA . HIS A 1 222 ? -4.325 -0.985 12.560 1.00 93.12 222 HIS A CA 1
ATOM 1577 C C . HIS A 1 222 ? -3.829 -1.524 11.212 1.00 93.12 222 HIS A C 1
ATOM 1579 O O . HIS A 1 222 ? -2.833 -2.240 11.204 1.00 93.12 222 HIS A O 1
ATOM 1585 N N . SER A 1 223 ? -4.429 -1.162 10.077 1.00 95.12 223 SER A N 1
ATOM 1586 C CA . SER A 1 223 ? -3.853 -1.492 8.767 1.00 95.12 223 SER A CA 1
ATOM 1587 C C . SER A 1 223 ? -2.453 -0.897 8.613 1.00 95.12 223 SER A C 1
ATOM 1589 O O . SER A 1 223 ? -2.122 0.123 9.223 1.00 95.12 223 SER A O 1
ATOM 1591 N N . LEU A 1 224 ? -1.626 -1.530 7.785 1.00 96.31 224 LEU A N 1
ATOM 1592 C CA . LEU A 1 224 ? -0.252 -1.095 7.557 1.00 96.31 224 LEU A CA 1
ATOM 1593 C C . LEU A 1 224 ? -0.134 -0.398 6.211 1.00 96.31 224 LEU A C 1
ATOM 1595 O O . LEU A 1 224 ? -0.642 -0.898 5.211 1.00 96.31 224 LEU A O 1
ATOM 1599 N N . VAL A 1 225 ? 0.585 0.718 6.186 1.00 97.50 225 VAL A N 1
ATOM 1600 C CA . VAL A 1 225 ? 0.961 1.437 4.969 1.00 97.50 225 VAL A CA 1
ATOM 1601 C C . VAL A 1 225 ? 2.474 1.568 4.957 1.00 97.50 225 VAL A C 1
ATOM 1603 O O . VAL A 1 225 ? 3.079 2.063 5.904 1.00 97.50 225 VAL A O 1
ATOM 1606 N N . LEU A 1 226 ? 3.099 1.076 3.902 1.00 96.94 226 LEU A N 1
ATOM 1607 C CA . LEU A 1 226 ? 4.543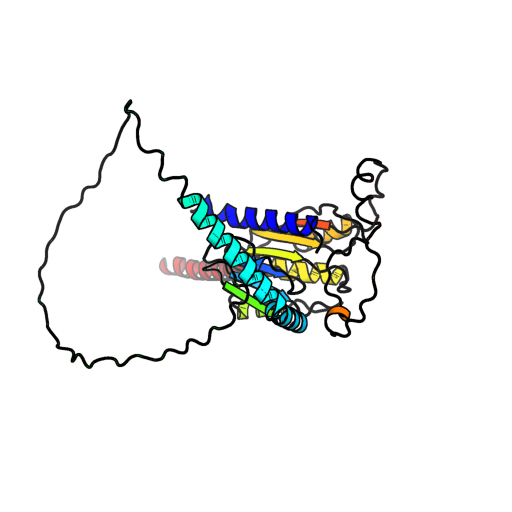 1.022 3.751 1.00 96.94 226 LEU A CA 1
ATOM 1608 C C . LEU A 1 226 ? 4.917 1.350 2.316 1.00 96.94 226 LEU A C 1
ATOM 1610 O O . LEU A 1 226 ? 4.097 1.216 1.411 1.00 96.94 226 LEU A O 1
ATOM 1614 N N . GLY A 1 227 ? 6.155 1.755 2.083 1.00 95.31 227 GLY A N 1
ATOM 1615 C CA . GLY A 1 227 ? 6.571 2.075 0.728 1.00 95.31 227 GLY A CA 1
ATOM 1616 C C . GLY A 1 227 ? 7.680 3.096 0.651 1.00 95.31 227 GLY A C 1
ATOM 1617 O O . GLY A 1 227 ? 8.443 3.284 1.597 1.00 95.31 227 GLY A O 1
ATOM 1618 N N . GLU A 1 228 ? 7.742 3.751 -0.498 1.00 94.19 228 GLU A N 1
ATOM 1619 C CA . GLU A 1 228 ? 8.631 4.870 -0.766 1.00 94.19 228 GLU A CA 1
ATOM 1620 C C . GLU A 1 228 ? 7.855 6.175 -0.955 1.00 94.19 228 GLU A C 1
ATOM 1622 O O . GLU A 1 228 ? 6.758 6.201 -1.515 1.00 94.19 228 GLU A O 1
ATOM 1627 N N . LEU A 1 229 ? 8.462 7.270 -0.509 1.00 93.56 229 LEU A N 1
ATOM 1628 C CA . LEU A 1 229 ? 8.041 8.631 -0.804 1.00 93.56 229 LEU A CA 1
ATOM 1629 C C . LEU A 1 229 ? 9.033 9.274 -1.783 1.00 93.56 229 LEU A C 1
ATOM 1631 O O . LEU A 1 229 ? 10.236 8.976 -1.706 1.00 93.56 229 LEU A O 1
ATOM 1635 N N . PRO A 1 230 ? 8.555 10.173 -2.666 1.00 91.62 230 PRO A N 1
ATOM 1636 C CA . PRO A 1 230 ? 9.414 10.936 -3.562 1.00 91.62 230 PRO A CA 1
ATOM 1637 C C . PRO A 1 230 ? 10.497 11.743 -2.838 1.00 91.62 230 PRO A C 1
ATOM 1639 O O . PRO A 1 230 ? 10.443 11.945 -1.622 1.00 91.62 230 PRO A O 1
ATOM 1642 N N . ALA A 1 231 ? 11.471 12.243 -3.596 1.00 90.69 231 ALA A N 1
ATOM 1643 C CA . ALA A 1 231 ? 12.551 13.057 -3.053 1.00 90.69 231 ALA A CA 1
ATOM 1644 C C . ALA A 1 231 ? 12.023 14.333 -2.356 1.00 90.69 231 ALA A C 1
ATOM 1646 O O . ALA A 1 231 ? 11.542 15.261 -3.004 1.00 90.69 231 ALA A O 1
ATOM 1647 N N . MET A 1 232 ? 12.141 14.407 -1.026 1.00 92.56 232 MET A N 1
ATOM 1648 C CA . MET A 1 232 ? 11.695 15.554 -0.219 1.00 92.56 232 MET A CA 1
ATOM 1649 C C . MET A 1 232 ? 12.530 15.714 1.058 1.00 92.56 232 MET A C 1
ATOM 1651 O O . MET A 1 232 ? 13.379 14.872 1.358 1.00 92.56 232 MET A O 1
ATOM 1655 N N . SER A 1 233 ? 12.334 16.802 1.808 1.00 93.19 233 SER A N 1
ATOM 1656 C CA . SER A 1 233 ? 12.986 16.959 3.119 1.00 93.19 233 SER A CA 1
ATOM 1657 C C . SER A 1 233 ? 12.408 15.979 4.148 1.00 93.19 233 SER A C 1
ATOM 1659 O O . SER A 1 233 ? 11.258 15.552 4.027 1.00 93.19 233 SER A O 1
ATOM 1661 N N . TYR A 1 234 ? 13.173 15.661 5.198 1.00 92.31 234 TYR A N 1
ATOM 1662 C CA . TYR A 1 234 ? 12.698 14.793 6.286 1.00 92.31 234 TYR A CA 1
ATOM 1663 C C . TYR A 1 234 ? 11.391 15.308 6.900 1.00 92.31 234 TYR A C 1
ATOM 1665 O O . TYR A 1 234 ? 10.453 14.541 7.097 1.00 92.31 234 TYR A O 1
ATOM 1673 N N . ASN A 1 235 ? 11.311 16.619 7.155 1.00 94.56 235 ASN A N 1
ATOM 1674 C CA . ASN A 1 235 ? 10.129 17.238 7.751 1.00 94.56 235 ASN A CA 1
ATOM 1675 C C . ASN A 1 235 ? 8.905 17.115 6.841 1.00 94.56 235 ASN A C 1
ATOM 1677 O O . ASN A 1 235 ? 7.822 16.834 7.334 1.00 94.56 235 ASN A O 1
ATOM 1681 N N . GLN A 1 236 ? 9.066 17.267 5.523 1.00 95.44 236 GLN A N 1
ATOM 1682 C CA . GLN A 1 236 ? 7.970 17.018 4.583 1.00 95.44 236 GLN A CA 1
ATOM 1683 C C . GLN A 1 236 ? 7.519 15.557 4.637 1.00 95.44 236 GLN A C 1
ATOM 1685 O O . GLN A 1 236 ? 6.330 15.305 4.776 1.00 95.44 236 GLN A O 1
ATOM 1690 N N . ALA A 1 237 ? 8.444 14.596 4.607 1.00 95.25 237 ALA A N 1
ATOM 1691 C CA . ALA A 1 237 ? 8.091 13.179 4.683 1.00 95.25 237 ALA A CA 1
ATOM 1692 C C . ALA A 1 237 ? 7.375 12.825 6.000 1.00 95.25 237 ALA A C 1
ATOM 1694 O O . ALA A 1 237 ? 6.354 12.141 5.990 1.00 95.25 237 ALA A O 1
ATOM 1695 N N . ALA A 1 238 ? 7.874 13.325 7.133 1.00 95.62 238 ALA A N 1
ATOM 1696 C CA . ALA A 1 238 ? 7.262 13.115 8.441 1.00 95.62 238 ALA A CA 1
ATOM 1697 C C . ALA A 1 238 ? 5.876 13.776 8.544 1.00 95.62 238 ALA A C 1
ATOM 1699 O O . ALA A 1 238 ? 4.933 13.145 9.023 1.00 95.62 238 ALA A O 1
ATOM 1700 N N . ASN A 1 239 ? 5.732 15.010 8.049 1.00 96.38 239 ASN A N 1
ATOM 1701 C CA . ASN A 1 239 ? 4.455 15.722 8.031 1.00 96.38 239 ASN A CA 1
ATOM 1702 C C . ASN A 1 239 ? 3.435 15.023 7.131 1.00 96.38 239 ASN A C 1
ATOM 1704 O O . ASN A 1 239 ? 2.297 14.853 7.552 1.00 96.38 239 ASN A O 1
ATOM 1708 N N . ALA A 1 240 ? 3.845 14.536 5.956 1.00 96.38 240 ALA A N 1
ATOM 1709 C CA . ALA A 1 240 ? 2.958 13.816 5.049 1.00 96.38 240 ALA A CA 1
ATOM 1710 C C . ALA A 1 240 ? 2.318 12.593 5.718 1.00 96.38 240 ALA A C 1
ATOM 1712 O O . ALA A 1 240 ? 1.126 12.368 5.546 1.00 96.38 240 ALA A O 1
ATOM 1713 N N . LEU A 1 241 ? 3.081 11.835 6.516 1.00 97.19 241 LEU A N 1
ATOM 1714 C CA . LEU A 1 241 ? 2.559 10.697 7.284 1.00 97.19 241 LEU A CA 1
ATOM 1715 C C . LEU A 1 241 ? 1.668 11.153 8.452 1.00 97.19 241 LEU A C 1
ATOM 1717 O O . LEU A 1 241 ? 0.578 10.615 8.659 1.00 97.19 241 LEU A O 1
ATOM 1721 N N . ALA A 1 242 ? 2.106 12.166 9.203 1.00 95.81 242 ALA A N 1
ATOM 1722 C CA . ALA A 1 242 ? 1.387 12.658 10.376 1.00 95.81 242 ALA A CA 1
ATOM 1723 C C . ALA A 1 242 ? 0.027 13.293 10.023 1.00 95.81 242 ALA A C 1
ATOM 1725 O O . ALA A 1 242 ? -0.971 13.036 10.702 1.00 95.81 242 ALA A O 1
ATOM 1726 N N . GLU A 1 243 ? -0.037 14.088 8.951 1.00 95.00 243 GLU A N 1
ATOM 1727 C CA . GLU A 1 243 ? -1.252 14.772 8.485 1.00 95.00 243 GLU A CA 1
ATOM 1728 C C . GLU A 1 243 ? -2.382 13.773 8.192 1.00 95.00 243 GLU A C 1
ATOM 1730 O O . GLU A 1 243 ? -3.531 13.972 8.613 1.00 95.00 243 GLU A O 1
ATOM 1735 N N . VAL A 1 244 ? -2.040 12.639 7.577 1.00 96.12 244 VAL A N 1
ATOM 1736 C CA . VAL A 1 244 ? -2.997 11.591 7.192 1.00 96.12 244 VAL A CA 1
ATOM 1737 C C . VAL A 1 244 ? -3.288 10.577 8.309 1.00 96.12 244 VAL A C 1
ATOM 1739 O O . VAL A 1 244 ? -4.103 9.677 8.129 1.00 96.12 244 VAL A O 1
ATOM 1742 N N . GLY A 1 245 ? -2.682 10.733 9.494 1.00 95.00 245 GLY A N 1
ATOM 1743 C CA . GLY A 1 245 ? -2.921 9.859 10.652 1.00 95.00 245 GLY A CA 1
ATOM 1744 C C . GLY A 1 245 ? -2.148 8.537 10.636 1.00 95.00 245 GLY A C 1
ATOM 1745 O O . GLY A 1 245 ? -2.493 7.609 11.377 1.00 95.00 245 GLY A O 1
ATOM 1746 N N . LEU A 1 246 ? -1.097 8.452 9.821 1.00 96.31 246 LEU A N 1
ATOM 1747 C CA . LEU A 1 246 ? -0.205 7.303 9.763 1.00 96.31 246 LEU A CA 1
ATOM 1748 C C . LEU A 1 246 ? 0.899 7.446 10.816 1.00 96.31 246 LEU A C 1
ATOM 1750 O O . LEU A 1 246 ? 1.748 8.334 10.746 1.00 96.31 246 LEU A O 1
ATOM 1754 N N . LEU A 1 247 ? 0.906 6.541 11.796 1.00 95.94 247 LEU A N 1
ATOM 1755 C CA . LEU A 1 247 ? 1.942 6.482 12.822 1.00 95.94 247 LEU A CA 1
ATOM 1756 C C . LEU A 1 247 ? 3.131 5.675 12.301 1.00 95.94 247 LEU A C 1
ATOM 1758 O O . LEU A 1 247 ? 3.088 4.446 12.262 1.00 95.94 247 LEU A O 1
ATOM 1762 N N . GLY A 1 248 ? 4.195 6.368 11.912 1.00 93.12 248 GLY A N 1
ATOM 1763 C CA . GLY A 1 248 ? 5.430 5.765 11.426 1.00 93.12 248 GLY A CA 1
ATOM 1764 C C . GLY A 1 248 ? 6.567 6.776 11.383 1.00 93.12 248 GLY A C 1
ATOM 1765 O O . GLY A 1 248 ? 6.417 7.915 11.825 1.00 93.12 248 GLY A O 1
ATOM 1766 N N . ALA A 1 249 ? 7.709 6.356 10.848 1.00 91.56 249 ALA A N 1
ATOM 1767 C CA . ALA A 1 249 ? 8.858 7.229 10.651 1.00 91.56 249 ALA A CA 1
ATOM 1768 C C . ALA A 1 249 ? 9.443 7.027 9.247 1.00 91.56 249 ALA A C 1
ATOM 1770 O O . ALA A 1 249 ? 9.567 5.879 8.804 1.00 91.56 249 ALA A O 1
ATOM 1771 N N . PRO A 1 250 ? 9.818 8.113 8.550 1.00 93.81 250 PRO A N 1
ATOM 1772 C CA . PRO A 1 250 ? 10.544 8.001 7.302 1.00 93.81 250 PRO A CA 1
ATOM 1773 C C . PRO A 1 250 ? 11.997 7.592 7.586 1.00 93.81 250 PRO A C 1
ATOM 1775 O O . PRO A 1 250 ? 12.680 8.143 8.449 1.00 93.81 250 PRO A O 1
ATOM 1778 N N . LEU A 1 251 ? 12.477 6.609 6.838 1.00 91.31 251 LEU A N 1
ATOM 1779 C CA . LEU A 1 251 ? 13.834 6.093 6.845 1.00 91.31 251 LEU A CA 1
ATOM 1780 C C . LEU A 1 251 ? 14.541 6.580 5.581 1.00 91.31 251 LEU A C 1
ATOM 1782 O O . LEU A 1 251 ? 14.122 6.266 4.467 1.00 91.31 251 LEU A O 1
ATOM 1786 N N . ALA A 1 252 ? 15.613 7.353 5.758 1.00 85.19 252 ALA A N 1
ATOM 1787 C CA . ALA A 1 252 ? 16.402 7.864 4.642 1.00 85.19 252 ALA A CA 1
ATOM 1788 C C . ALA A 1 252 ? 16.935 6.702 3.804 1.00 85.19 252 ALA A C 1
ATOM 1790 O O . ALA A 1 252 ? 17.561 5.780 4.336 1.00 85.19 252 ALA A O 1
ATOM 1791 N N . PHE A 1 253 ? 16.715 6.759 2.495 1.00 81.25 253 PHE A N 1
ATOM 1792 C CA . PHE A 1 253 ? 17.138 5.696 1.606 1.00 81.25 253 PHE A CA 1
ATOM 1793 C C . PHE A 1 253 ? 17.519 6.236 0.220 1.00 81.25 253 PHE A C 1
ATOM 1795 O O . PHE A 1 253 ? 16.813 7.048 -0.369 1.00 81.25 253 PHE A O 1
ATOM 1802 N N . GLY A 1 254 ? 18.652 5.770 -0.310 1.00 72.31 254 GLY A N 1
ATOM 1803 C CA . GLY A 1 254 ? 19.158 6.181 -1.620 1.00 72.31 254 GLY A CA 1
ATOM 1804 C C . GLY A 1 254 ? 19.613 7.646 -1.700 1.00 72.31 254 GLY A C 1
ATOM 1805 O O . GLY A 1 254 ? 19.811 8.334 -0.698 1.00 72.31 254 GLY A O 1
ATOM 1806 N N . THR A 1 255 ? 19.818 8.112 -2.932 1.00 70.06 255 THR A N 1
ATOM 1807 C CA . THR A 1 255 ? 20.079 9.521 -3.279 1.00 70.06 255 THR A CA 1
ATOM 1808 C C . THR A 1 255 ? 18.937 10.050 -4.158 1.00 70.06 255 THR A C 1
ATOM 1810 O O . THR A 1 255 ? 18.234 9.243 -4.772 1.00 70.06 255 THR A O 1
ATOM 1813 N N . PRO A 1 256 ? 18.744 11.376 -4.298 1.00 67.38 256 PRO A N 1
ATOM 1814 C CA . PRO A 1 256 ? 17.723 11.943 -5.195 1.00 67.38 256 PRO A CA 1
ATOM 1815 C C . PRO A 1 256 ? 17.796 11.443 -6.636 1.00 67.38 256 PRO A C 1
ATOM 1817 O O . PRO A 1 256 ? 16.791 11.392 -7.329 1.00 67.38 256 PRO A O 1
ATOM 1820 N N . HIS A 1 257 ? 18.991 11.055 -7.083 1.00 63.41 257 HIS A N 1
ATOM 1821 C CA . HIS A 1 257 ? 19.247 10.594 -8.446 1.00 63.41 257 HIS A CA 1
ATOM 1822 C C . HIS A 1 257 ? 19.227 9.069 -8.589 1.00 63.41 257 HIS A C 1
ATOM 1824 O O . HIS A 1 257 ? 19.468 8.553 -9.678 1.00 63.41 257 HIS A O 1
ATOM 1830 N N . SER A 1 258 ? 18.946 8.328 -7.513 1.00 61.47 258 SER A N 1
ATOM 1831 C CA . SER A 1 258 ? 18.784 6.874 -7.577 1.00 61.47 258 SER A CA 1
ATOM 1832 C C . SER A 1 258 ? 17.458 6.520 -8.264 1.00 61.47 258 SER A C 1
ATOM 1834 O O . SER A 1 258 ? 16.456 6.223 -7.629 1.00 61.47 258 SER A O 1
ATOM 1836 N N . SER A 1 259 ? 17.436 6.587 -9.594 1.00 54.19 259 SER A N 1
ATOM 1837 C CA . SER A 1 259 ? 16.319 6.161 -10.441 1.00 54.19 259 SER A CA 1
ATOM 1838 C C . SER A 1 259 ? 16.601 4.750 -10.957 1.00 54.19 259 SER A C 1
ATOM 1840 O O . SER A 1 259 ? 17.019 4.570 -12.099 1.00 54.19 259 SER A O 1
ATOM 1842 N N . TYR A 1 260 ? 16.419 3.724 -10.124 1.00 52.22 260 TYR A N 1
ATOM 1843 C CA . TYR A 1 260 ? 16.566 2.344 -10.594 1.00 52.22 260 TYR A CA 1
ATOM 1844 C C . TYR A 1 260 ? 15.205 1.719 -10.925 1.00 52.22 260 TYR A C 1
ATOM 1846 O O . TYR A 1 260 ? 14.429 1.364 -10.045 1.00 52.22 260 TYR A O 1
ATOM 1854 N N . GLY A 1 261 ? 14.954 1.511 -12.224 1.00 51.59 261 GLY A N 1
ATOM 1855 C CA . GLY A 1 261 ? 13.869 0.694 -12.789 1.00 51.59 261 GLY A CA 1
ATOM 1856 C C . GLY A 1 261 ? 12.472 1.287 -12.813 1.00 51.59 261 GLY A C 1
ATOM 1857 O O . GLY A 1 261 ? 11.527 0.576 -12.486 1.00 51.59 261 GLY A O 1
ATOM 1858 N N . ARG A 1 262 ? 12.373 2.550 -13.209 1.00 55.88 262 ARG A N 1
ATOM 1859 C CA . ARG A 1 262 ? 11.121 3.214 -13.557 1.00 55.88 262 ARG A CA 1
ATOM 1860 C C . ARG A 1 262 ? 10.695 2.829 -14.977 1.00 55.88 262 ARG A C 1
ATOM 1862 O O . ARG A 1 262 ? 11.554 2.796 -15.848 1.00 55.88 262 ARG A O 1
ATOM 1869 N N . TRP A 1 263 ? 9.401 2.614 -15.224 1.00 47.28 263 TRP A N 1
ATOM 1870 C CA . TRP A 1 263 ? 8.862 2.596 -16.588 1.00 47.28 263 TRP A CA 1
ATOM 1871 C C . TRP A 1 263 ? 8.998 3.987 -17.219 1.00 47.28 263 TRP A C 1
ATOM 1873 O O . TRP A 1 263 ? 8.501 4.976 -16.673 1.00 47.28 263 TRP A O 1
ATOM 1883 N N . GLN A 1 264 ? 9.690 4.069 -18.350 1.00 54.09 264 GLN A N 1
ATOM 1884 C CA . GLN A 1 264 ? 9.744 5.281 -19.154 1.00 54.09 264 GLN A CA 1
ATOM 1885 C C . GLN A 1 264 ? 8.802 5.140 -20.356 1.00 54.09 264 GLN A C 1
ATOM 1887 O O . GLN A 1 264 ? 8.742 4.051 -20.931 1.00 54.09 264 GLN A O 1
ATOM 1892 N N . PRO A 1 265 ? 8.081 6.205 -20.756 1.00 47.00 265 PRO A N 1
ATOM 1893 C CA . PRO A 1 265 ? 7.226 6.177 -21.942 1.00 47.00 265 PRO A CA 1
ATOM 1894 C C . PRO A 1 265 ? 7.974 5.685 -23.186 1.00 47.00 265 PRO A C 1
ATOM 1896 O O . PRO A 1 265 ? 7.433 4.891 -23.951 1.00 47.00 265 PRO A O 1
ATOM 1899 N N . GLU A 1 266 ? 9.253 6.052 -23.326 1.00 50.28 266 GLU A N 1
ATOM 1900 C CA . GLU A 1 266 ? 10.129 5.585 -24.406 1.00 50.28 266 GLU A CA 1
ATOM 1901 C C . GLU A 1 266 ? 10.389 4.066 -24.431 1.00 50.28 266 GLU A C 1
ATOM 1903 O O . GLU A 1 266 ? 10.892 3.555 -25.426 1.00 50.28 266 GLU A O 1
ATOM 1908 N N . TRP A 1 267 ? 10.045 3.313 -23.382 1.00 51.78 267 TRP A N 1
ATOM 1909 C CA . TRP A 1 267 ? 10.161 1.847 -23.368 1.00 51.78 267 TRP A CA 1
ATOM 1910 C C . TRP A 1 267 ? 8.923 1.139 -23.940 1.00 51.78 267 TRP A C 1
ATOM 1912 O O . TRP A 1 267 ? 8.973 -0.066 -24.190 1.00 51.78 267 TRP A O 1
ATOM 1922 N N . GLY A 1 268 ? 7.803 1.852 -24.113 1.00 46.84 268 GLY A N 1
ATOM 1923 C CA . GLY A 1 268 ? 6.548 1.306 -24.647 1.00 46.84 268 GLY A CA 1
ATOM 1924 C C . GLY A 1 268 ? 6.479 1.276 -26.175 1.00 46.84 268 GLY A C 1
ATOM 1925 O O . GLY A 1 268 ? 5.781 0.434 -26.743 1.00 46.84 268 GLY A O 1
ATOM 1926 N N . ASP A 1 269 ? 7.246 2.139 -26.837 1.00 46.50 269 ASP A N 1
ATOM 1927 C CA . ASP A 1 269 ? 7.268 2.252 -28.289 1.00 46.50 269 ASP A CA 1
ATOM 1928 C C . ASP A 1 269 ? 8.470 1.463 -28.805 1.00 46.50 269 ASP A C 1
ATOM 1930 O O . ASP A 1 269 ? 9.610 1.877 -28.635 1.00 46.50 269 ASP A O 1
ATOM 1934 N N . GLY A 1 270 ? 8.233 0.292 -29.400 1.00 45.75 270 GLY A N 1
ATOM 1935 C CA . GLY A 1 270 ? 9.249 -0.680 -29.831 1.00 45.75 270 GLY A CA 1
ATOM 1936 C C . GLY A 1 270 ? 10.217 -0.233 -30.940 1.00 45.75 270 GLY A C 1
ATOM 1937 O O . GLY A 1 270 ? 10.547 -1.034 -31.812 1.00 45.75 270 GLY A O 1
ATOM 1938 N N . ASN A 1 271 ? 10.697 1.008 -30.923 1.00 43.41 271 ASN A N 1
ATOM 1939 C CA . ASN A 1 271 ? 11.787 1.492 -31.755 1.00 43.41 271 ASN A CA 1
ATOM 1940 C C . ASN A 1 271 ? 13.116 1.230 -31.031 1.00 43.41 271 ASN A C 1
ATOM 1942 O O . ASN A 1 271 ? 13.789 2.133 -30.542 1.00 43.41 271 ASN A O 1
ATOM 1946 N N . GLY A 1 272 ? 13.456 -0.055 -30.912 1.00 45.09 272 GLY A N 1
ATOM 1947 C CA . GLY A 1 272 ? 14.736 -0.511 -30.384 1.00 45.09 272 GLY A CA 1
ATOM 1948 C C . GLY A 1 272 ? 15.870 -0.169 -31.343 1.00 45.09 272 GLY A C 1
ATOM 1949 O O . GLY A 1 272 ? 16.318 -1.034 -32.090 1.00 45.09 272 GLY A O 1
ATOM 1950 N N . ASP A 1 273 ? 16.332 1.079 -31.319 1.00 41.62 273 ASP A N 1
ATOM 1951 C CA . ASP A 1 273 ? 17.679 1.401 -31.771 1.00 41.62 273 ASP A CA 1
ATOM 1952 C C . ASP A 1 273 ? 18.597 1.250 -30.554 1.00 41.62 273 ASP A C 1
ATOM 1954 O O . ASP A 1 273 ? 18.507 1.999 -29.578 1.00 41.62 273 ASP A O 1
ATOM 1958 N N . GLY A 1 274 ? 19.378 0.170 -30.555 1.00 45.66 274 GLY A N 1
ATOM 1959 C CA . GLY A 1 274 ? 20.201 -0.293 -29.441 1.00 45.66 274 GLY A CA 1
ATOM 1960 C C . GLY A 1 274 ? 21.387 0.626 -29.166 1.00 45.66 274 GLY A C 1
ATOM 1961 O O . GLY A 1 274 ? 22.531 0.246 -29.396 1.00 45.66 274 GLY A O 1
ATOM 1962 N N . GLY A 1 275 ? 21.120 1.828 -28.660 1.00 40.03 275 GLY A N 1
ATOM 1963 C CA . GLY A 1 275 ? 22.141 2.722 -28.138 1.00 40.03 275 GLY A CA 1
ATOM 1964 C C . GLY A 1 275 ? 22.768 2.114 -26.887 1.00 40.03 275 GLY A C 1
ATOM 1965 O O . GLY A 1 275 ? 22.163 2.138 -25.815 1.00 40.03 275 GLY A O 1
ATOM 1966 N N . GLU A 1 276 ? 23.976 1.569 -27.038 1.00 41.91 276 GLU A N 1
ATOM 1967 C CA . GLU A 1 276 ? 24.863 1.120 -25.963 1.00 41.91 276 GLU A CA 1
ATOM 1968 C C . GLU A 1 276 ? 25.053 2.241 -24.929 1.00 41.91 276 GLU A C 1
ATOM 1970 O O . GLU A 1 276 ? 25.960 3.068 -25.008 1.00 41.91 276 GLU A O 1
ATOM 1975 N N . SER A 1 277 ? 24.171 2.285 -23.933 1.00 44.25 277 SER A N 1
ATOM 1976 C CA . SER A 1 277 ? 24.341 3.129 -22.758 1.00 44.25 277 SER A CA 1
ATOM 1977 C C . SER A 1 277 ? 25.336 2.430 -21.844 1.00 44.25 277 SER A C 1
ATOM 1979 O O . SER A 1 277 ? 25.001 1.496 -21.121 1.00 44.25 277 SER A O 1
ATOM 1981 N N . SER A 1 278 ? 26.588 2.866 -21.945 1.00 42.06 278 SER A N 1
ATOM 1982 C CA . SER A 1 278 ? 27.741 2.460 -21.147 1.00 42.06 278 SER A CA 1
ATOM 1983 C C . SER A 1 278 ? 27.410 2.346 -19.652 1.00 42.06 278 SER A C 1
ATOM 1985 O O . SER A 1 278 ? 27.418 3.338 -18.922 1.00 42.06 278 SER A O 1
ATOM 1987 N N . SER A 1 279 ? 27.153 1.125 -19.183 1.00 43.28 279 SER A N 1
ATOM 1988 C CA . SER A 1 279 ? 26.887 0.800 -17.777 1.00 43.28 279 SER A CA 1
ATOM 1989 C C . SER A 1 279 ? 28.127 0.289 -17.025 1.00 43.28 279 SER A C 1
ATOM 1991 O O . SER A 1 279 ? 27.998 -0.269 -15.940 1.00 43.28 279 SER A O 1
ATOM 1993 N N . SER A 1 280 ? 29.344 0.471 -17.554 1.00 36.66 280 SER A N 1
ATOM 1994 C CA . SER A 1 280 ? 30.550 -0.184 -17.017 1.00 36.66 280 SER A CA 1
ATOM 1995 C C . SER A 1 280 ? 31.329 0.606 -15.952 1.00 36.66 280 SER A C 1
ATOM 1997 O O . SER A 1 280 ? 32.485 0.283 -15.690 1.00 36.66 280 SER A O 1
ATOM 1999 N N . SER A 1 281 ? 30.756 1.642 -15.332 1.00 41.88 281 SER A N 1
ATOM 2000 C CA . SER A 1 281 ? 31.474 2.460 -14.328 1.00 41.88 281 SER A CA 1
ATOM 2001 C C . SER A 1 281 ? 30.774 2.566 -12.971 1.00 41.88 281 SER A C 1
ATOM 2003 O O . SER A 1 281 ? 31.323 3.174 -12.057 1.00 41.88 281 SER A O 1
ATOM 2005 N N . ALA A 1 282 ? 29.581 1.984 -12.814 1.00 46.31 282 ALA A N 1
ATOM 2006 C CA . ALA A 1 282 ? 28.776 2.164 -11.605 1.00 46.31 282 ALA A CA 1
ATOM 2007 C C . ALA A 1 282 ? 28.960 1.062 -10.547 1.00 46.31 282 ALA A C 1
ATOM 2009 O O . ALA A 1 282 ? 28.667 1.317 -9.387 1.00 46.31 282 ALA A O 1
ATOM 2010 N N . GLU A 1 283 ? 29.465 -0.130 -10.887 1.00 40.47 283 GLU A N 1
ATOM 2011 C CA . GLU A 1 283 ? 29.550 -1.238 -9.913 1.00 40.47 283 GLU A CA 1
ATOM 2012 C C . GLU A 1 283 ? 30.752 -1.158 -8.958 1.00 40.47 283 GLU A C 1
ATOM 2014 O O . GLU A 1 283 ? 30.682 -1.684 -7.850 1.00 40.47 283 GLU A O 1
ATOM 2019 N N . ALA A 1 284 ? 31.827 -0.444 -9.311 1.00 35.16 284 ALA A N 1
ATOM 2020 C CA . ALA A 1 284 ? 33.012 -0.335 -8.451 1.00 35.16 284 ALA A CA 1
ATOM 2021 C C . ALA A 1 284 ? 32.913 0.766 -7.371 1.00 35.16 284 ALA A C 1
ATOM 2023 O O . ALA A 1 284 ? 33.755 0.820 -6.483 1.00 35.16 284 ALA A O 1
ATOM 2024 N N . ALA A 1 285 ? 31.888 1.627 -7.411 1.00 37.53 285 ALA A N 1
ATOM 2025 C CA . ALA A 1 285 ? 31.772 2.794 -6.524 1.00 37.53 285 ALA A CA 1
ATOM 2026 C C . ALA A 1 285 ? 30.782 2.620 -5.351 1.00 37.53 285 ALA A C 1
ATOM 2028 O O . ALA A 1 285 ? 30.593 3.545 -4.563 1.00 37.53 285 ALA A O 1
ATOM 2029 N N . VAL A 1 286 ? 30.117 1.465 -5.215 1.00 47.00 286 VAL A N 1
ATOM 2030 C CA . VAL A 1 286 ? 28.911 1.356 -4.360 1.00 47.00 286 VAL A CA 1
ATOM 2031 C C . VAL A 1 286 ? 29.206 0.986 -2.899 1.00 47.00 286 VAL A C 1
ATOM 2033 O O . VAL A 1 286 ? 28.366 1.238 -2.040 1.00 47.00 286 VAL A O 1
ATOM 2036 N N . TRP A 1 287 ? 30.401 0.487 -2.561 1.00 38.91 287 TRP A N 1
ATOM 2037 C CA . TRP A 1 287 ? 30.740 0.166 -1.160 1.00 38.91 287 TRP A CA 1
ATOM 2038 C C . TRP A 1 287 ? 31.753 1.103 -0.490 1.00 38.91 287 TRP A C 1
ATOM 2040 O O . TRP A 1 287 ? 31.845 1.091 0.735 1.00 38.91 287 TRP A O 1
ATOM 2050 N N . GLU A 1 288 ? 32.446 1.969 -1.235 1.00 33.97 288 GLU A N 1
ATOM 2051 C CA . GLU A 1 288 ? 33.490 2.843 -0.667 1.00 33.97 288 GLU A CA 1
ATOM 2052 C C . GLU A 1 288 ? 32.966 4.213 -0.178 1.00 33.97 288 GLU A C 1
ATOM 2054 O O . GLU A 1 288 ? 33.714 5.003 0.384 1.00 33.97 288 GLU A O 1
ATOM 2059 N N . VAL A 1 289 ? 31.658 4.492 -0.301 1.00 46.59 289 VAL A N 1
ATOM 2060 C CA . VAL A 1 289 ? 31.051 5.790 0.094 1.00 46.59 289 VAL A CA 1
ATOM 2061 C C . VAL A 1 289 ? 30.190 5.693 1.369 1.00 46.59 289 VAL A C 1
ATOM 2063 O O . VAL A 1 289 ? 29.562 6.662 1.793 1.00 46.59 289 VAL A O 1
ATOM 2066 N N . ALA A 1 290 ? 30.159 4.539 2.043 1.00 47.56 290 ALA A N 1
ATOM 2067 C CA . ALA A 1 290 ? 29.424 4.393 3.306 1.00 47.56 290 ALA A CA 1
ATOM 2068 C C . ALA A 1 290 ? 30.228 4.814 4.555 1.00 47.56 290 ALA A C 1
ATOM 2070 O O . ALA A 1 290 ? 29.639 4.943 5.628 1.00 47.56 290 ALA A O 1
ATOM 2071 N N . SER A 1 291 ? 31.543 5.047 4.442 1.00 43.28 291 SER A N 1
ATOM 2072 C CA . SER A 1 291 ? 32.429 5.297 5.594 1.00 43.28 291 SER A CA 1
ATOM 2073 C C . SER A 1 291 ? 32.950 6.729 5.746 1.00 43.28 291 SER A C 1
ATOM 2075 O O . SER A 1 291 ? 33.481 7.053 6.806 1.00 43.28 291 SER A O 1
ATOM 2077 N N . GLU A 1 292 ? 32.764 7.623 4.771 1.00 40.38 292 GLU A N 1
ATOM 2078 C CA . GLU A 1 292 ? 33.123 9.040 4.937 1.00 40.38 292 GLU A CA 1
ATOM 2079 C C . GLU A 1 292 ? 31.932 9.837 5.483 1.00 40.38 292 GLU A C 1
ATOM 2081 O O . GLU A 1 292 ? 31.183 10.511 4.776 1.00 40.38 292 GLU A O 1
ATOM 2086 N N . GLY A 1 293 ? 31.740 9.703 6.797 1.00 43.06 293 GLY A N 1
ATOM 2087 C CA . GLY A 1 293 ? 30.726 10.382 7.599 1.00 43.06 293 GLY A CA 1
ATOM 2088 C C . GLY A 1 293 ? 30.950 11.890 7.730 1.00 43.06 293 GLY A C 1
ATOM 2089 O O . GLY A 1 293 ? 31.198 12.392 8.823 1.00 43.06 293 GLY A O 1
ATOM 2090 N N . GLY A 1 294 ? 30.808 12.633 6.634 1.00 50.28 294 GLY A N 1
ATOM 2091 C CA . GLY A 1 294 ? 30.420 14.039 6.725 1.00 50.28 294 GLY A CA 1
ATOM 2092 C C . GLY A 1 294 ? 28.962 14.134 7.201 1.00 50.28 294 GLY A C 1
ATOM 2093 O O . GLY A 1 294 ? 28.143 13.309 6.783 1.00 50.28 294 GLY A O 1
ATOM 2094 N N . PRO A 1 295 ? 28.587 15.101 8.062 1.00 50.91 295 PRO A N 1
ATOM 2095 C CA . PRO A 1 295 ? 27.190 15.298 8.429 1.00 50.91 295 PRO A CA 1
ATOM 2096 C C . PRO A 1 295 ? 26.403 15.593 7.151 1.00 50.91 295 PRO A C 1
ATOM 2098 O O . PRO A 1 295 ? 26.553 16.661 6.550 1.00 50.91 295 PRO A O 1
ATOM 2101 N N . ARG A 1 296 ? 25.586 14.632 6.698 1.00 57.22 296 ARG A N 1
ATOM 2102 C CA . ARG A 1 296 ? 24.630 14.874 5.613 1.00 57.22 296 ARG A CA 1
ATOM 2103 C C . ARG A 1 296 ? 23.838 16.113 6.012 1.00 57.22 296 ARG A C 1
ATOM 2105 O O . ARG A 1 296 ? 23.301 16.152 7.119 1.00 57.22 296 ARG A O 1
ATOM 2112 N N . ARG A 1 297 ? 23.797 17.132 5.145 1.00 59.81 297 ARG A N 1
ATOM 2113 C CA . ARG A 1 297 ? 22.933 18.299 5.367 1.00 59.81 297 ARG A CA 1
ATOM 2114 C C . ARG A 1 297 ? 21.534 17.762 5.641 1.00 59.81 297 ARG A C 1
ATOM 2116 O O . ARG A 1 297 ? 20.959 17.128 4.758 1.00 59.81 297 ARG A O 1
ATOM 2123 N N . ALA A 1 298 ? 21.035 17.996 6.853 1.00 61.03 298 ALA A N 1
ATOM 2124 C CA . ALA A 1 298 ? 19.748 17.485 7.322 1.00 61.03 298 ALA A CA 1
ATOM 2125 C C . ALA A 1 298 ? 18.584 17.849 6.375 1.00 61.03 298 ALA A C 1
ATOM 2127 O O . ALA A 1 298 ? 17.579 17.148 6.343 1.00 61.03 298 ALA A O 1
ATOM 2128 N N . ASP A 1 299 ? 18.774 18.883 5.548 1.00 69.25 299 ASP A N 1
ATOM 2129 C CA . ASP A 1 299 ? 17.762 19.436 4.650 1.00 69.25 299 ASP A CA 1
ATOM 2130 C C . ASP A 1 299 ? 17.933 19.072 3.168 1.00 69.25 299 ASP A C 1
ATOM 2132 O O . ASP A 1 299 ? 17.154 19.535 2.335 1.00 69.25 299 ASP A O 1
ATOM 2136 N N . ALA A 1 300 ? 18.942 18.280 2.785 1.00 76.06 300 ALA A N 1
ATOM 2137 C CA . ALA A 1 300 ? 19.038 17.850 1.390 1.00 76.06 300 ALA A CA 1
ATOM 2138 C C . ALA A 1 300 ? 17.856 16.915 1.064 1.00 76.06 300 ALA A C 1
ATOM 2140 O O . ALA A 1 300 ? 17.634 15.965 1.824 1.00 76.06 300 ALA A O 1
ATOM 2141 N N . PRO A 1 301 ? 17.113 17.147 -0.039 1.00 81.06 301 PRO A N 1
ATOM 2142 C CA . PRO A 1 301 ? 16.022 16.265 -0.428 1.00 81.06 301 PRO A CA 1
ATOM 2143 C C . PRO A 1 301 ? 16.570 14.851 -0.598 1.00 81.06 301 PRO A C 1
ATOM 2145 O O . PRO A 1 301 ? 17.666 14.672 -1.126 1.00 81.06 301 PRO A O 1
ATOM 2148 N N . GLN A 1 302 ? 15.841 13.859 -0.102 1.00 86.88 302 GLN A N 1
ATOM 2149 C CA . GLN A 1 302 ? 16.188 12.441 -0.182 1.00 86.88 302 GLN A CA 1
ATOM 2150 C C . GLN A 1 302 ? 14.914 11.643 -0.433 1.00 86.88 302 GLN A C 1
ATOM 2152 O O . GLN A 1 302 ? 13.816 12.115 -0.141 1.00 86.88 302 GLN A O 1
ATOM 2157 N N . ARG A 1 303 ? 15.063 10.442 -0.992 1.00 88.81 303 ARG A N 1
ATOM 2158 C CA . ARG A 1 303 ? 13.968 9.475 -1.047 1.00 88.81 303 ARG A CA 1
ATOM 2159 C C . ARG A 1 303 ? 13.818 8.854 0.340 1.00 88.81 303 ARG A C 1
ATOM 2161 O O . ARG A 1 303 ? 14.799 8.676 1.070 1.00 88.81 303 ARG A O 1
ATOM 2168 N N . TRP A 1 304 ? 12.584 8.543 0.708 1.00 92.62 304 TRP A N 1
ATOM 2169 C CA . TRP A 1 304 ? 12.277 8.011 2.032 1.00 92.62 304 TRP A CA 1
ATOM 2170 C C . TRP A 1 304 ? 11.569 6.683 1.889 1.00 92.62 304 TRP A C 1
ATOM 2172 O O . TRP A 1 304 ? 10.583 6.588 1.170 1.00 92.62 304 TRP A O 1
ATOM 2182 N N . LEU A 1 305 ? 12.050 5.669 2.594 1.00 94.62 305 LEU A N 1
ATOM 2183 C CA . LEU A 1 305 ? 11.245 4.494 2.890 1.00 94.62 305 LEU A CA 1
ATOM 2184 C C . LEU A 1 305 ? 10.396 4.783 4.117 1.00 94.62 305 LEU A C 1
ATOM 2186 O O . LEU A 1 305 ? 10.803 5.548 4.984 1.00 94.62 305 LEU A O 1
ATOM 2190 N N . PHE A 1 306 ? 9.232 4.169 4.229 1.00 96.06 306 PHE A N 1
ATOM 2191 C CA . PHE A 1 306 ? 8.452 4.254 5.453 1.00 96.06 306 PHE A CA 1
ATOM 2192 C C . PHE A 1 306 ? 7.679 2.968 5.700 1.00 96.06 306 PHE A C 1
ATOM 2194 O O . PHE A 1 306 ? 7.365 2.202 4.787 1.00 96.06 306 PHE A O 1
ATOM 2201 N N . ALA A 1 307 ? 7.363 2.765 6.970 1.00 96.31 307 ALA A N 1
ATOM 2202 C CA . ALA A 1 307 ? 6.378 1.813 7.434 1.00 96.31 307 ALA A CA 1
ATOM 2203 C C . ALA A 1 307 ? 5.582 2.514 8.527 1.00 96.31 307 ALA A C 1
ATOM 2205 O O . ALA A 1 307 ? 6.157 3.054 9.476 1.00 96.31 307 ALA A O 1
ATOM 2206 N N . ALA A 1 308 ? 4.271 2.547 8.364 1.00 96.62 308 ALA A N 1
ATOM 2207 C CA . ALA A 1 308 ? 3.375 3.237 9.259 1.00 96.62 308 ALA A CA 1
ATOM 2208 C C . ALA A 1 308 ? 2.113 2.414 9.496 1.00 96.62 308 ALA A C 1
ATOM 2210 O O . ALA A 1 308 ? 1.683 1.623 8.656 1.00 96.62 308 ALA A O 1
ATOM 2211 N N . GLN A 1 309 ? 1.519 2.614 10.662 1.00 95.69 309 GLN A N 1
ATOM 2212 C CA . GLN A 1 309 ? 0.265 1.993 11.043 1.00 95.69 309 GLN A CA 1
ATOM 2213 C C . GLN A 1 309 ? -0.851 3.033 11.008 1.00 95.69 309 GLN A C 1
ATOM 2215 O O . GLN A 1 309 ? -0.683 4.148 11.508 1.00 95.69 309 GLN A O 1
ATOM 2220 N N . GLN A 1 310 ? -2.005 2.658 10.464 1.00 94.19 310 GLN A N 1
ATOM 2221 C CA . GLN A 1 310 ? -3.200 3.485 10.520 1.00 94.19 310 GLN A CA 1
ATOM 2222 C C . GLN A 1 310 ? -3.719 3.555 11.961 1.00 94.19 310 GLN A C 1
ATOM 2224 O O . GLN A 1 310 ? -4.042 2.534 12.574 1.00 94.19 310 GLN A O 1
ATOM 2229 N N . THR A 1 311 ? -3.776 4.772 12.506 1.00 91.50 311 THR A N 1
ATOM 2230 C CA . THR A 1 311 ? -4.233 5.048 13.880 1.00 91.50 311 THR A CA 1
ATOM 2231 C C . THR A 1 311 ? -5.560 5.792 13.944 1.00 91.50 311 THR A C 1
ATOM 2233 O O . THR A 1 311 ? -6.118 5.952 15.028 1.00 91.50 311 THR A O 1
ATOM 2236 N N . ARG A 1 312 ? -6.102 6.221 12.802 1.00 88.88 312 ARG A N 1
ATOM 2237 C CA . ARG A 1 312 ? -7.458 6.770 12.717 1.00 88.88 312 ARG A CA 1
ATOM 2238 C C . ARG A 1 312 ? -8.443 5.668 12.332 1.00 88.88 312 ARG A C 1
ATOM 2240 O O . ARG A 1 312 ? -8.079 4.715 11.645 1.00 88.88 312 ARG A O 1
ATOM 2247 N N . LEU A 1 313 ? -9.686 5.791 12.794 1.00 82.00 313 LEU A N 1
ATOM 2248 C CA . LEU A 1 313 ? -10.778 4.992 12.242 1.00 82.00 313 LEU A CA 1
ATOM 2249 C C . LEU A 1 313 ? -10.972 5.408 10.780 1.00 82.00 313 LEU A C 1
ATOM 2251 O O . LEU A 1 313 ? -10.978 6.603 10.477 1.00 82.00 313 LEU A O 1
ATOM 2255 N N . SER A 1 314 ? -11.125 4.430 9.888 1.00 81.06 314 SER A N 1
ATOM 2256 C CA . SER A 1 314 ? -11.563 4.713 8.514 1.00 81.06 314 SER A CA 1
ATOM 2257 C C . SER A 1 314 ? -12.954 5.348 8.525 1.00 81.06 314 SER A C 1
ATOM 2259 O O . SER A 1 314 ? -13.714 5.156 9.478 1.00 81.06 314 SER A O 1
ATOM 2261 N N . VAL A 1 315 ? -13.332 6.063 7.463 1.00 81.19 315 VAL A N 1
ATOM 2262 C CA . VAL A 1 315 ? -14.696 6.616 7.364 1.00 81.19 315 VAL A CA 1
ATOM 2263 C C . VAL A 1 315 ? -15.749 5.522 7.405 1.00 81.19 315 VAL A C 1
ATOM 2265 O O . VAL A 1 315 ? -16.683 5.637 8.185 1.00 81.19 315 VAL A O 1
ATOM 2268 N N . ALA A 1 316 ? -15.528 4.398 6.722 1.00 77.12 316 ALA A N 1
ATOM 2269 C CA . ALA A 1 316 ? -16.433 3.253 6.804 1.00 77.12 316 ALA A CA 1
ATOM 2270 C C . ALA A 1 316 ? -16.617 2.744 8.250 1.00 77.12 316 ALA A C 1
ATOM 2272 O O . ALA A 1 316 ? -17.723 2.377 8.654 1.00 77.12 316 ALA A O 1
ATOM 2273 N N . GLN A 1 317 ? -15.550 2.737 9.060 1.00 81.62 317 GLN A N 1
ATOM 2274 C CA . GLN A 1 317 ? -15.638 2.373 10.478 1.00 81.62 317 GLN A CA 1
ATOM 2275 C C . GLN A 1 317 ? -16.338 3.446 11.315 1.00 81.62 317 GLN A C 1
ATOM 2277 O O . GLN A 1 317 ? -17.087 3.095 12.225 1.00 81.62 317 GLN A O 1
ATOM 2282 N N . MET A 1 318 ? -16.119 4.730 11.020 1.00 84.62 318 MET A N 1
ATOM 2283 C CA . MET A 1 318 ? -16.826 5.827 11.682 1.00 84.62 318 MET A CA 1
ATOM 2284 C C . MET A 1 318 ? -18.327 5.786 11.381 1.00 84.62 318 MET A C 1
ATOM 2286 O O . MET A 1 318 ? -19.117 5.898 12.313 1.00 84.62 318 MET A O 1
ATOM 2290 N N . ASP A 1 319 ? -18.719 5.527 10.133 1.00 83.62 319 ASP A N 1
ATOM 2291 C CA . ASP A 1 319 ? -20.120 5.382 9.722 1.00 83.62 319 ASP A CA 1
ATOM 2292 C C . ASP A 1 319 ? -20.769 4.174 10.400 1.00 83.62 319 ASP A C 1
ATOM 2294 O O . ASP A 1 319 ? -21.872 4.265 10.936 1.00 83.62 319 ASP A O 1
ATOM 2298 N N . THR A 1 320 ? -20.048 3.049 10.456 1.00 82.19 320 THR A N 1
ATOM 2299 C CA . T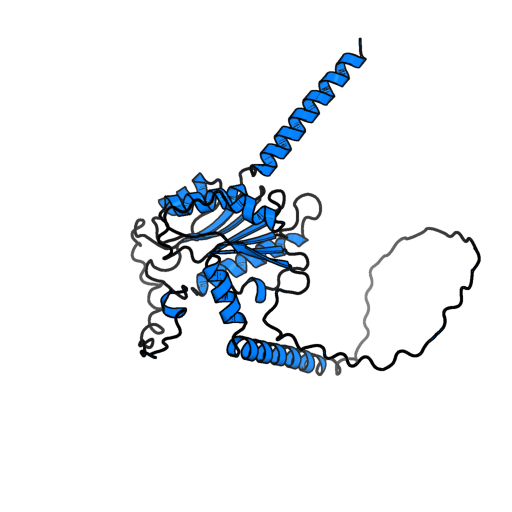HR A 1 320 ? -20.500 1.845 11.166 1.00 82.19 320 THR A CA 1
ATOM 2300 C C . THR A 1 320 ? -20.698 2.129 12.657 1.00 82.19 320 THR A C 1
ATOM 2302 O O . THR A 1 320 ? -21.720 1.756 13.232 1.00 82.19 320 THR A O 1
ATOM 2305 N N . TYR A 1 321 ? -19.751 2.822 13.295 1.00 84.88 321 TYR A N 1
ATOM 2306 C CA . TYR A 1 321 ? -19.858 3.210 14.702 1.00 84.88 321 TYR A CA 1
ATOM 2307 C C . TYR A 1 321 ? -21.028 4.172 14.946 1.00 84.88 321 TYR A C 1
ATOM 2309 O O . TYR A 1 321 ? -21.781 3.984 15.900 1.00 84.88 321 TYR A O 1
ATOM 2317 N N . ALA A 1 322 ? -21.213 5.168 14.078 1.00 88.44 322 ALA A N 1
ATOM 2318 C CA . ALA A 1 322 ? -22.319 6.115 14.163 1.00 88.44 322 ALA A CA 1
ATOM 2319 C C . ALA A 1 322 ? -23.679 5.414 14.013 1.00 88.44 322 ALA A C 1
ATOM 2321 O O . ALA A 1 322 ? -24.583 5.676 14.804 1.00 88.44 322 ALA A O 1
ATOM 2322 N N . ALA A 1 323 ? -23.802 4.472 13.073 1.00 89.69 323 ALA A N 1
ATOM 2323 C CA . ALA A 1 323 ? -25.010 3.672 12.890 1.00 89.69 323 ALA A CA 1
ATOM 2324 C C . ALA A 1 323 ? -25.317 2.798 14.117 1.00 89.69 323 ALA A C 1
ATOM 2326 O O . ALA A 1 323 ? -26.456 2.758 14.577 1.00 89.69 323 ALA A O 1
ATOM 2327 N N . HIS A 1 324 ? -24.303 2.140 14.693 1.00 88.56 324 HIS A N 1
ATOM 2328 C CA . HIS A 1 324 ? -24.473 1.365 15.925 1.00 88.56 324 HIS A CA 1
ATOM 2329 C C . HIS A 1 324 ? -24.871 2.233 17.116 1.00 88.56 324 HIS A C 1
ATOM 2331 O O . HIS A 1 324 ? -25.701 1.816 17.919 1.00 88.56 324 HIS A O 1
ATOM 2337 N N . ARG A 1 325 ? -24.289 3.429 17.231 1.00 91.19 325 ARG A N 1
ATOM 2338 C CA . ARG A 1 325 ? -24.642 4.380 18.280 1.00 91.19 325 ARG A CA 1
ATOM 2339 C C . ARG A 1 325 ? -26.098 4.831 18.155 1.00 91.19 325 ARG A C 1
ATOM 2341 O O . ARG A 1 325 ? -26.809 4.779 19.147 1.00 91.19 325 ARG A O 1
ATOM 2348 N N . ALA A 1 326 ? -26.537 5.208 16.955 1.00 91.25 326 ALA A N 1
ATOM 2349 C CA . ALA A 1 326 ? -27.918 5.623 16.712 1.00 91.25 326 ALA A CA 1
ATOM 2350 C C . ALA A 1 326 ? -28.922 4.497 17.022 1.00 91.25 326 ALA A C 1
ATOM 2352 O O . ALA A 1 326 ? -29.906 4.728 17.714 1.00 91.25 326 ALA A O 1
ATOM 2353 N N . ALA A 1 327 ? -28.632 3.263 16.593 1.00 89.62 327 ALA A N 1
ATOM 2354 C CA . ALA A 1 327 ? -29.483 2.107 16.887 1.00 89.62 327 ALA A CA 1
ATOM 2355 C C . ALA A 1 327 ? -29.545 1.766 18.389 1.00 89.62 327 ALA A C 1
ATOM 2357 O O . ALA A 1 327 ? -30.553 1.252 18.866 1.00 89.62 327 ALA A O 1
ATOM 2358 N N . ALA A 1 328 ? -28.469 2.025 19.140 1.00 89.62 328 ALA A N 1
ATOM 2359 C CA . ALA A 1 328 ? -28.455 1.836 20.588 1.00 89.62 328 ALA A CA 1
ATOM 2360 C C . ALA A 1 328 ? -29.258 2.920 21.324 1.00 89.62 328 ALA A C 1
ATOM 2362 O O . ALA A 1 328 ? -29.916 2.600 22.306 1.00 89.62 328 ALA A O 1
ATOM 2363 N N . GLU A 1 329 ? -29.213 4.170 20.850 1.00 92.06 329 GLU A N 1
ATOM 2364 C CA . GLU A 1 329 ? -30.017 5.276 21.390 1.00 92.06 329 GLU A CA 1
ATOM 2365 C C . GLU A 1 329 ? -31.525 5.020 21.160 1.00 92.06 329 GLU A C 1
ATOM 2367 O O . GLU A 1 329 ? -32.299 5.141 22.103 1.00 92.06 329 GLU A O 1
ATOM 2372 N N . GLU A 1 330 ? -31.933 4.542 19.976 1.00 90.12 330 GLU A N 1
ATOM 2373 C CA . GLU A 1 330 ? -33.332 4.160 19.678 1.00 90.12 330 GLU A CA 1
ATOM 2374 C C . GLU A 1 330 ? -33.832 3.001 20.565 1.00 90.12 330 GLU A C 1
ATOM 2376 O O . GLU A 1 330 ? -34.947 3.033 21.079 1.00 90.12 330 GLU A O 1
ATOM 2381 N N . ALA A 1 331 ? -32.990 1.991 20.806 1.00 88.44 331 ALA A N 1
ATOM 2382 C CA . ALA A 1 331 ? -33.357 0.849 21.644 1.00 88.44 331 ALA A CA 1
ATOM 2383 C C . ALA A 1 331 ? -33.460 1.183 23.147 1.00 88.44 331 ALA A C 1
ATOM 2385 O O . ALA A 1 331 ? -34.153 0.471 23.877 1.00 88.44 331 ALA A O 1
ATOM 2386 N N . ASP A 1 332 ? -32.759 2.219 23.625 1.00 85.88 332 ASP A N 1
ATOM 2387 C CA . ASP A 1 332 ? -32.824 2.662 25.026 1.00 85.88 332 ASP A CA 1
ATOM 2388 C C . ASP A 1 332 ? -34.123 3.442 25.303 1.00 85.88 332 ASP A C 1
ATOM 2390 O O . ASP A 1 332 ? -34.709 3.297 26.375 1.00 85.88 332 ASP A O 1
ATOM 2394 N N . GLU A 1 333 ? -34.644 4.192 24.323 1.00 80.06 333 GLU A N 1
ATOM 2395 C CA . GLU A 1 333 ? -35.927 4.909 24.444 1.00 80.06 333 GLU A CA 1
ATOM 2396 C C . GLU A 1 333 ? -37.114 3.939 24.642 1.00 80.06 333 GLU A C 1
ATOM 2398 O O . GLU A 1 333 ? -37.923 4.128 25.554 1.00 80.06 333 GLU A O 1
ATOM 2403 N N . ASP A 1 334 ? -37.148 2.821 23.909 1.00 75.81 334 ASP A N 1
ATOM 2404 C CA . ASP A 1 334 ? -38.174 1.771 24.057 1.00 75.81 334 ASP A CA 1
ATOM 2405 C C . ASP A 1 334 ? -38.112 1.029 25.410 1.00 75.81 334 ASP A C 1
ATOM 2407 O O . ASP A 1 334 ? -39.096 0.418 25.858 1.00 75.81 334 ASP A O 1
ATOM 2411 N N . PHE A 1 335 ? -36.953 1.038 26.079 1.00 78.75 335 PHE A N 1
ATOM 2412 C CA . PHE A 1 335 ? -36.795 0.383 27.376 1.00 78.75 335 PHE A CA 1
ATOM 2413 C C . PHE A 1 335 ? -37.501 1.159 28.492 1.00 78.75 335 PHE A C 1
ATOM 2415 O O . PHE A 1 335 ? -38.089 0.539 29.380 1.00 78.75 335 PHE A O 1
ATOM 2422 N N . PHE A 1 336 ? -37.489 2.494 28.452 1.00 72.75 336 PHE A N 1
ATOM 2423 C CA . PHE A 1 336 ? -38.085 3.318 29.507 1.00 72.75 336 PHE A CA 1
ATOM 2424 C C . PHE A 1 336 ? -39.605 3.477 29.379 1.00 72.75 336 PHE A C 1
ATOM 2426 O O . PHE A 1 336 ? -40.286 3.528 30.407 1.00 72.75 336 PHE A O 1
ATOM 2433 N N . ASP A 1 337 ? -40.154 3.446 28.165 1.00 72.56 337 ASP A N 1
ATOM 2434 C CA . ASP A 1 337 ? -41.601 3.578 27.938 1.00 72.56 337 ASP A CA 1
ATOM 2435 C C . ASP A 1 337 ? -42.411 2.334 28.362 1.00 72.56 337 ASP A C 1
ATOM 2437 O O . ASP A 1 337 ? -43.624 2.404 28.554 1.00 72.56 337 ASP A O 1
ATOM 2441 N N . ASN A 1 338 ? -41.756 1.191 28.597 1.00 71.19 338 ASN A N 1
ATOM 2442 C CA . ASN A 1 338 ? -42.409 -0.040 29.062 1.00 71.19 338 ASN A CA 1
ATOM 2443 C C . ASN A 1 338 ? -42.577 -0.144 30.596 1.00 71.19 338 ASN A C 1
ATOM 2445 O O . ASN A 1 338 ? -43.093 -1.155 31.082 1.00 71.19 338 ASN A O 1
ATOM 2449 N N . PHE A 1 339 ? -42.154 0.863 31.373 1.00 72.50 339 PHE A N 1
ATOM 2450 C CA . PHE A 1 339 ? -42.264 0.870 32.845 1.00 72.50 339 PHE A CA 1
ATOM 2451 C C . PHE A 1 339 ? -43.318 1.836 33.417 1.00 72.50 339 PHE A C 1
ATOM 2453 O O . PHE A 1 339 ? -43.418 1.953 34.643 1.00 72.50 339 PHE A O 1
ATOM 2460 N N . SER A 1 340 ? -44.105 2.511 32.573 1.00 66.19 340 SER A N 1
ATOM 2461 C CA . SER A 1 340 ? -45.216 3.393 32.982 1.00 66.19 340 SER A CA 1
ATOM 2462 C C . SER A 1 340 ? -46.577 2.714 32.880 1.00 66.19 340 SER A C 1
ATOM 2464 O O . SER A 1 340 ? -47.387 2.884 33.820 1.00 66.19 340 SER A O 1
#

Foldseek 3Di:
DPPVQVVVLLVVVVVQQVVQPDDPPPAHHAQEEEEEAQCLDCCQQPRQHDANREYEYEHAPVSVVLNVVVLVDPVVLVVVVVVVVVVVVVVVVVVVVVPPDPDDDDDDDDDDDDDDDDDDDDDDDDDDDDDDDDDDDDDDDPPPPVPPRPGRHGHPNYHYHYFHDYQAAPGQCLCVLVSCVVRPQQLQHAHEYEYEHNEPRPYDLVNLLNNLLNVLLSHAAFHKYWYKDAFFAQVSVVCSCVVSQWAKHWDFDDANPPPPDHDDPVVSPPPPPPDPPDPPPPPVPPPPPPPPDDPDPNGGTTMTTMMTTNHDGRVVRVVVVVVVVVVVVVVVVVVVVVPD

pLDDT: mean 74.99, std 22.49, range [29.52, 98.31]

InterPro domains:
  IPR029063 S-adenosyl-L-methionine-dependent methyltransferase superfamily [G3DSA:3.40.50.150] (2-334)

Organism: NCBI:txid1737510

Radius of gyration: 28.05 Å; chains: 1; bounding box: 79×68×65 Å

Secondary structure (DSSP, 8-state):
--HHHHHHHHHHHHHHHHGGGS-TTTS----EEEEESSS---HHHHS-PPTT-EEEEEE-HHHHHHHHHHHHSHHHHHHHHHHHHHHHHHHHHTTTTTSS-----------------------------------------------------PSTT-EEEEEE----TT---TTHHHHHHHTT--TTS-EEEEE---TTS---HHHHHHHHHHHHHHSPTT-EEEEEEEEE-HHHHHHHHHHTTEEEEEEEES-TT---SPPPGGGTS----------TTSGGGSSTTSS------TTS-EEEEEEEEE-SPPHHHHHHHHHHHHHHHHHHHHHHHTT-